Protein AF-A0A6M8VQR9-F1 (afdb_monomer_lite)

Structure (mmCIF, N/CA/C/O backbone):
data_AF-A0A6M8VQR9-F1
#
_entry.id   AF-A0A6M8VQR9-F1
#
loop_
_atom_site.group_PDB
_atom_site.id
_atom_site.type_symbol
_atom_site.label_atom_id
_atom_site.label_alt_id
_atom_site.label_comp_id
_atom_site.label_asym_id
_atom_site.label_entity_id
_atom_site.label_seq_id
_atom_site.pdbx_PDB_ins_code
_atom_site.Cartn_x
_atom_site.Cartn_y
_atom_site.Cartn_z
_atom_site.occupancy
_atom_site.B_iso_or_equiv
_atom_site.auth_seq_id
_atom_site.auth_comp_id
_atom_site.auth_asym_id
_atom_site.auth_atom_id
_atom_site.pdbx_PDB_model_num
ATOM 1 N N . MET A 1 1 ? 24.485 21.898 -46.942 1.00 44.72 1 MET A N 1
ATOM 2 C CA . MET A 1 1 ? 25.054 20.692 -46.313 1.00 44.72 1 MET A CA 1
ATOM 3 C C . MET A 1 1 ? 24.140 20.315 -45.161 1.00 44.72 1 MET A C 1
ATOM 5 O O . MET A 1 1 ? 24.288 20.841 -44.070 1.00 44.72 1 MET A O 1
ATOM 9 N N . THR A 1 2 ? 23.108 19.524 -45.439 1.00 51.16 2 THR A N 1
ATOM 10 C CA . THR A 1 2 ? 22.279 18.871 -44.418 1.00 51.16 2 THR A CA 1
ATOM 11 C C . THR A 1 2 ? 22.796 17.446 -44.329 1.00 51.16 2 THR A C 1
ATOM 13 O O . THR A 1 2 ? 22.442 16.606 -45.154 1.00 51.16 2 THR A O 1
ATOM 16 N N . GLU A 1 3 ? 23.751 17.238 -43.426 1.00 50.66 3 GLU A N 1
ATOM 17 C CA . GLU A 1 3 ? 24.289 15.914 -43.127 1.00 50.66 3 GLU A CA 1
ATOM 18 C C . GLU A 1 3 ? 23.189 15.004 -42.575 1.00 50.66 3 GLU A C 1
ATOM 20 O O . GLU A 1 3 ? 22.221 15.461 -41.960 1.00 50.66 3 GLU A O 1
ATOM 25 N N . GLY A 1 4 ? 23.328 13.720 -42.904 1.00 55.81 4 GLY A N 1
ATOM 26 C CA . GLY A 1 4 ? 22.289 12.707 -42.848 1.00 55.81 4 GLY A CA 1
ATOM 27 C C . GLY A 1 4 ? 21.739 12.492 -41.447 1.00 55.81 4 GLY A C 1
ATOM 28 O O . GLY A 1 4 ? 22.458 12.142 -40.517 1.00 55.81 4 GLY A O 1
ATOM 29 N N . PHE A 1 5 ? 20.427 12.657 -41.325 1.00 59.06 5 PHE A N 1
ATOM 30 C CA . PHE A 1 5 ? 19.680 12.138 -40.196 1.00 59.06 5 PHE A CA 1
ATOM 31 C C . PHE A 1 5 ? 19.607 10.617 -40.389 1.00 59.06 5 PHE A C 1
ATOM 33 O O . PHE A 1 5 ? 18.833 10.143 -41.219 1.00 59.06 5 PHE A O 1
ATOM 40 N N . GLU A 1 6 ? 20.487 9.867 -39.720 1.00 65.81 6 GLU A N 1
ATOM 41 C CA . GLU A 1 6 ? 20.452 8.401 -39.727 1.00 65.81 6 GLU A CA 1
ATOM 42 C C . GLU A 1 6 ? 19.054 7.930 -39.315 1.00 65.81 6 GLU A C 1
ATOM 44 O O . GLU A 1 6 ? 18.498 8.372 -38.307 1.00 65.81 6 GLU A O 1
ATOM 49 N N . ASP A 1 7 ? 18.456 7.075 -40.139 1.00 65.25 7 ASP A N 1
ATOM 50 C CA . ASP A 1 7 ? 17.090 6.607 -39.968 1.00 65.25 7 ASP A CA 1
ATOM 51 C C . ASP A 1 7 ? 17.035 5.591 -38.815 1.00 65.25 7 ASP A C 1
ATOM 53 O O . ASP A 1 7 ? 17.267 4.393 -38.972 1.00 65.25 7 ASP A O 1
ATOM 57 N N . TRP A 1 8 ? 16.752 6.080 -37.606 1.00 68.19 8 TRP A N 1
ATOM 58 C CA . TRP A 1 8 ? 16.615 5.260 -36.394 1.00 68.19 8 TRP A CA 1
ATOM 59 C C . TRP A 1 8 ? 15.440 4.266 -36.454 1.00 68.19 8 TRP A C 1
ATOM 61 O O . TRP A 1 8 ? 15.250 3.492 -35.514 1.00 68.19 8 TRP A O 1
ATOM 71 N N . THR A 1 9 ? 14.642 4.260 -37.528 1.00 73.12 9 THR A N 1
ATOM 72 C CA . THR A 1 9 ? 13.522 3.323 -37.697 1.00 73.12 9 THR A CA 1
ATOM 73 C C . THR A 1 9 ? 13.969 1.870 -37.877 1.00 73.12 9 THR A C 1
ATOM 75 O O . THR A 1 9 ? 13.206 0.957 -37.551 1.00 73.12 9 THR A O 1
ATOM 78 N N . GLU A 1 10 ? 15.210 1.627 -38.311 1.00 72.62 10 GLU A N 1
ATOM 79 C CA . GLU A 1 10 ? 15.740 0.271 -38.500 1.00 72.62 10 GLU A CA 1
ATOM 80 C C . GLU A 1 10 ? 16.403 -0.321 -37.246 1.00 72.62 10 GLU A C 1
ATOM 82 O O . GLU A 1 10 ? 16.647 -1.531 -37.180 1.00 72.62 10 GLU A O 1
ATOM 87 N N . TRP A 1 11 ? 16.663 0.489 -36.213 1.00 77.31 11 TRP A N 1
ATOM 88 C CA . TRP A 1 11 ? 17.309 0.007 -34.995 1.00 77.31 11 TRP A CA 1
ATOM 89 C C . TRP A 1 11 ? 16.372 -0.905 -34.188 1.00 77.31 11 TRP A C 1
ATOM 91 O O . TRP A 1 11 ? 15.451 -0.459 -33.502 1.00 77.31 11 TRP A O 1
ATOM 101 N N . LYS A 1 12 ? 16.631 -2.216 -34.247 1.00 73.81 12 LYS A N 1
ATOM 102 C CA . LYS A 1 12 ? 15.961 -3.244 -33.439 1.00 73.81 12 LYS A CA 1
ATOM 103 C C . LYS A 1 12 ? 16.931 -3.756 -32.373 1.00 73.81 12 LYS A C 1
ATOM 105 O O . LYS A 1 12 ? 17.729 -4.642 -32.678 1.00 73.81 12 LYS A O 1
ATOM 110 N N . PRO A 1 13 ? 16.906 -3.217 -31.141 1.00 72.19 13 PRO A N 1
ATOM 111 C CA . PRO A 1 13 ? 17.755 -3.723 -30.072 1.00 72.19 13 PRO A CA 1
ATOM 112 C C . PRO A 1 13 ? 17.502 -5.217 -29.851 1.00 72.19 13 PRO A C 1
ATOM 114 O O . PRO A 1 13 ? 16.362 -5.652 -29.672 1.00 72.19 13 PRO A O 1
ATOM 117 N N . ASP A 1 14 ? 18.578 -5.999 -29.862 1.00 73.38 14 ASP A N 1
ATOM 118 C CA . ASP A 1 14 ? 18.529 -7.411 -29.510 1.00 73.38 14 ASP A CA 1
ATOM 119 C C . ASP A 1 14 ? 18.406 -7.529 -27.984 1.00 73.38 14 ASP A C 1
ATOM 121 O O . ASP A 1 14 ? 19.377 -7.419 -27.234 1.00 73.38 14 ASP A O 1
ATOM 125 N N . TRP A 1 15 ? 17.175 -7.695 -27.502 1.00 66.31 15 TRP A N 1
ATOM 126 C CA . TRP A 1 15 ? 16.862 -7.849 -26.081 1.00 66.31 15 TRP A CA 1
ATOM 127 C C . TRP A 1 15 ? 17.112 -9.278 -25.596 1.00 66.31 15 TRP A C 1
ATOM 129 O O . TRP A 1 15 ? 16.288 -9.837 -24.874 1.00 66.31 15 TRP A O 1
ATOM 139 N N . THR A 1 16 ? 18.200 -9.921 -26.001 1.00 73.19 16 THR A N 1
ATOM 140 C CA . THR A 1 16 ? 18.502 -11.283 -25.560 1.00 73.19 16 THR A CA 1
ATOM 141 C C . THR A 1 16 ? 19.662 -11.275 -24.574 1.00 73.19 16 THR A C 1
ATOM 143 O O . THR A 1 16 ? 20.739 -10.744 -24.830 1.00 73.19 16 THR A O 1
ATOM 146 N N . ILE A 1 17 ? 19.439 -11.836 -23.381 1.00 69.25 17 ILE A N 1
ATOM 147 C CA . ILE A 1 17 ? 20.496 -11.948 -22.372 1.00 69.25 17 ILE A CA 1
ATOM 148 C C . ILE A 1 17 ? 21.295 -13.219 -22.687 1.00 69.25 17 ILE A C 1
ATOM 150 O O . ILE A 1 17 ? 20.720 -14.316 -22.652 1.00 69.25 17 ILE A O 1
ATOM 154 N N . PRO A 1 18 ? 22.609 -13.126 -22.965 1.00 65.19 18 PRO A N 1
ATOM 155 C CA . PRO A 1 18 ? 23.421 -14.304 -23.220 1.00 65.19 18 PRO A CA 1
ATOM 156 C C . PRO A 1 18 ? 23.480 -15.165 -21.953 1.00 65.19 18 PRO A C 1
ATOM 158 O O . PRO A 1 18 ? 24.012 -14.773 -20.912 1.00 65.19 18 PRO A O 1
ATOM 161 N N . VAL A 1 19 ? 22.909 -16.367 -22.023 1.00 65.19 19 VAL A N 1
ATOM 162 C CA . VAL A 1 19 ? 22.925 -17.320 -20.910 1.00 65.19 19 VAL A CA 1
ATOM 163 C C . VAL A 1 19 ? 24.342 -17.882 -20.781 1.00 65.19 19 VAL A C 1
ATOM 165 O O . VAL A 1 19 ? 24.817 -18.559 -21.692 1.00 65.19 19 VAL A O 1
ATOM 168 N N . LYS A 1 20 ? 25.021 -17.630 -19.650 1.00 64.25 20 LYS A N 1
ATOM 169 C CA . LYS A 1 20 ? 26.334 -18.237 -19.359 1.00 64.25 20 LYS A CA 1
ATOM 170 C C . LYS A 1 20 ? 26.231 -19.760 -19.502 1.00 64.25 20 LYS A C 1
ATOM 172 O O . LYS A 1 20 ? 25.423 -20.392 -18.819 1.00 64.25 20 LYS A O 1
ATOM 177 N N . GLU A 1 21 ? 27.043 -20.337 -20.387 1.00 55.72 21 GLU A N 1
ATOM 178 C CA . GLU A 1 21 ? 27.056 -21.766 -20.708 1.00 55.72 21 GLU A CA 1
ATOM 179 C C . GLU A 1 21 ? 27.498 -22.602 -19.495 1.00 55.72 21 GLU A C 1
ATOM 181 O O . GLU A 1 21 ? 28.657 -22.970 -19.339 1.00 55.72 21 GLU A O 1
ATOM 186 N N . LYS A 1 22 ? 26.565 -22.946 -18.602 1.00 60.91 22 LYS A N 1
ATOM 187 C CA . LYS A 1 22 ? 26.761 -24.099 -17.715 1.00 60.91 22 LYS A CA 1
ATOM 188 C C . LYS A 1 22 ? 26.565 -25.366 -18.544 1.00 60.91 22 LYS A C 1
ATOM 190 O O . LYS A 1 22 ? 25.542 -25.479 -19.213 1.00 60.91 22 LYS A O 1
ATOM 195 N N . LYS A 1 23 ? 27.551 -26.279 -18.486 1.00 55.25 23 LYS A N 1
ATOM 196 C CA . LYS A 1 23 ? 27.619 -27.636 -19.080 1.00 55.25 23 LYS A CA 1
ATOM 197 C C . LYS A 1 23 ? 26.263 -28.111 -19.637 1.00 55.25 23 LYS A C 1
ATOM 199 O O . LYS A 1 23 ? 25.458 -28.714 -18.929 1.00 55.25 23 LYS A O 1
ATOM 204 N N . ARG A 1 24 ? 25.975 -27.764 -20.896 1.00 57.00 24 ARG A N 1
ATOM 205 C CA . ARG A 1 24 ? 24.687 -28.068 -21.535 1.00 57.00 24 ARG A CA 1
ATOM 206 C C . ARG A 1 24 ? 24.647 -29.549 -21.894 1.00 57.00 24 ARG A C 1
ATOM 208 O O . ARG A 1 24 ? 25.640 -30.100 -22.367 1.00 57.00 24 ARG A O 1
ATOM 215 N N . ARG A 1 25 ? 23.500 -30.199 -21.686 1.00 62.94 25 ARG A N 1
ATOM 216 C CA . ARG A 1 25 ? 23.259 -31.538 -22.237 1.00 62.94 25 ARG A CA 1
ATOM 217 C C . ARG A 1 25 ? 23.195 -31.427 -23.765 1.00 62.94 25 ARG A C 1
ATOM 219 O O . ARG A 1 25 ? 22.551 -30.519 -24.293 1.00 62.94 25 ARG A O 1
ATOM 226 N N . LYS A 1 26 ? 23.898 -32.326 -24.460 1.00 60.28 26 LYS A N 1
ATOM 227 C CA . LYS A 1 26 ? 23.941 -32.424 -25.929 1.00 60.28 26 LYS A CA 1
ATOM 228 C C . LYS A 1 26 ? 22.491 -32.502 -26.449 1.00 60.28 26 LYS A C 1
ATOM 230 O O . LYS A 1 26 ? 21.772 -33.410 -26.051 1.00 60.28 26 LYS A O 1
ATOM 235 N N . GLY A 1 27 ? 22.054 -31.525 -27.251 1.00 70.50 27 GLY A N 1
ATOM 236 C CA . GLY A 1 27 ? 20.706 -31.483 -27.848 1.00 70.50 27 GLY A CA 1
ATOM 237 C C . GLY A 1 27 ? 19.744 -30.402 -27.331 1.00 70.50 27 GLY A C 1
ATOM 238 O O . GLY A 1 27 ? 18.644 -30.288 -27.856 1.00 70.50 27 GLY A O 1
ATOM 239 N N . GLN A 1 28 ? 20.115 -29.578 -26.342 1.00 66.38 28 GLN A N 1
ATOM 240 C CA . GLN A 1 28 ? 19.285 -28.421 -25.969 1.00 66.38 28 GLN A CA 1
ATOM 241 C C . GLN A 1 28 ? 19.550 -27.226 -26.904 1.00 66.38 28 GLN A C 1
ATOM 243 O O . GLN A 1 28 ? 20.699 -26.819 -27.083 1.00 66.38 28 GLN A O 1
ATOM 248 N N . GLU A 1 29 ? 18.505 -26.606 -27.453 1.00 62.16 29 GLU A N 1
ATOM 249 C CA . GLU A 1 29 ? 18.589 -25.354 -28.229 1.00 62.16 29 GLU A CA 1
ATOM 250 C C . GLU A 1 29 ? 18.886 -24.145 -27.331 1.00 62.16 29 GLU A C 1
ATOM 252 O O . GLU A 1 29 ? 18.465 -24.104 -26.167 1.00 62.16 29 GLU A O 1
ATOM 257 N N . LYS A 1 30 ? 19.696 -23.191 -27.826 1.00 60.06 30 LYS A N 1
ATOM 258 C CA . LYS A 1 30 ? 20.024 -21.950 -27.099 1.00 60.06 30 LYS A CA 1
ATOM 259 C C . LYS A 1 30 ? 18.747 -21.117 -27.008 1.00 60.06 30 LYS A C 1
ATOM 261 O O . LYS A 1 30 ? 18.437 -20.362 -27.916 1.00 60.06 30 LYS A O 1
ATOM 266 N N . ARG A 1 31 ? 17.993 -21.264 -25.917 1.00 64.62 31 ARG A N 1
ATOM 267 C CA . ARG A 1 31 ? 16.887 -20.350 -25.623 1.00 64.62 31 ARG A CA 1
ATOM 268 C C . ARG A 1 31 ? 17.484 -19.012 -25.209 1.00 64.62 31 ARG A C 1
ATOM 270 O O . ARG A 1 31 ? 18.030 -18.899 -24.111 1.00 64.62 31 ARG A O 1
ATOM 277 N N . CYS A 1 32 ? 17.412 -18.032 -26.100 1.00 59.00 32 CYS A N 1
ATOM 278 C CA . CYS A 1 32 ? 17.629 -16.640 -25.747 1.00 59.00 32 CYS A CA 1
ATOM 279 C C . CYS A 1 32 ? 16.604 -16.260 -24.673 1.00 59.00 32 CYS A C 1
ATOM 281 O O . CYS A 1 32 ? 15.401 -16.377 -24.896 1.00 59.00 32 CYS A O 1
ATOM 283 N N . GLN A 1 33 ? 17.077 -15.888 -23.484 1.00 72.50 33 GLN A N 1
ATOM 284 C CA . GLN A 1 33 ? 16.198 -15.473 -22.398 1.00 72.50 33 GLN A CA 1
ATOM 285 C C . GLN A 1 33 ? 15.896 -13.988 -22.595 1.00 72.50 33 GLN A C 1
ATOM 287 O O . GLN A 1 33 ? 16.819 -13.168 -22.600 1.00 72.50 33 GLN A O 1
ATOM 292 N N . THR A 1 34 ? 14.624 -13.639 -22.779 1.00 79.06 34 THR A N 1
ATOM 293 C CA . THR A 1 34 ? 14.233 -12.226 -22.792 1.00 79.06 34 THR A CA 1
ATOM 294 C C . THR A 1 34 ? 14.441 -11.628 -21.388 1.00 79.06 34 THR A C 1
ATOM 296 O O . THR A 1 34 ? 14.386 -12.362 -20.392 1.00 79.06 34 THR A O 1
ATOM 299 N N . PRO A 1 35 ? 14.652 -10.306 -21.243 1.00 76.44 35 PRO A N 1
ATOM 300 C CA . PRO A 1 35 ? 14.653 -9.629 -19.950 1.00 76.44 35 PRO A CA 1
ATOM 301 C C . PRO A 1 35 ? 13.424 -9.974 -19.108 1.00 76.44 35 PRO A C 1
ATOM 303 O O . PRO A 1 35 ? 13.546 -10.181 -17.901 1.00 76.44 35 PRO A O 1
ATOM 306 N N . HIS A 1 36 ? 12.265 -10.119 -19.755 1.00 76.44 36 HIS A N 1
ATOM 307 C CA . HIS A 1 36 ? 11.031 -10.561 -19.115 1.00 76.44 36 HIS A CA 1
ATOM 308 C C . HIS A 1 36 ? 11.165 -11.974 -18.524 1.00 76.44 36 HIS A C 1
ATOM 310 O O . HIS A 1 36 ? 10.883 -12.175 -17.346 1.00 76.44 36 HIS A O 1
ATOM 316 N N . ASP A 1 37 ? 11.666 -12.949 -19.286 1.00 77.50 37 ASP A N 1
ATOM 317 C CA . ASP A 1 37 ? 11.868 -14.321 -18.793 1.00 77.50 37 ASP A CA 1
ATOM 318 C C . ASP A 1 37 ? 12.901 -14.394 -17.663 1.00 77.50 37 ASP A C 1
ATOM 320 O O . ASP A 1 37 ? 12.826 -15.250 -16.777 1.00 77.50 37 ASP A O 1
ATOM 324 N N . PHE A 1 38 ? 13.911 -13.524 -17.698 1.00 76.38 38 PHE A N 1
ATOM 325 C CA . PHE A 1 38 ? 14.895 -13.408 -16.626 1.00 76.38 38 PHE A CA 1
ATOM 326 C C . PHE A 1 38 ? 14.265 -12.842 -15.351 1.00 76.38 38 PHE A C 1
ATOM 328 O O . PHE A 1 38 ? 14.467 -13.396 -14.266 1.00 76.38 38 PHE A O 1
ATOM 335 N N . GLN A 1 39 ? 13.449 -11.795 -15.487 1.00 80.38 39 GLN A N 1
ATOM 336 C CA . GLN A 1 39 ? 12.702 -11.205 -14.384 1.00 80.38 39 GLN A CA 1
ATOM 337 C C . GLN A 1 39 ? 11.714 -12.202 -13.769 1.00 80.38 39 GLN A C 1
ATOM 339 O O . GLN A 1 39 ? 11.729 -12.376 -12.554 1.00 80.38 39 GLN A O 1
ATOM 344 N N . GLU A 1 40 ? 10.912 -12.901 -14.573 1.00 81.69 40 GLU A N 1
ATOM 345 C CA . GLU A 1 40 ? 9.940 -13.891 -14.085 1.00 81.69 40 GLU A CA 1
ATOM 346 C C . GLU A 1 40 ? 10.608 -15.051 -13.338 1.00 81.69 40 GLU A C 1
ATOM 348 O O . GLU A 1 40 ? 10.072 -15.563 -12.359 1.00 81.69 40 GLU A O 1
ATOM 353 N N . LYS A 1 41 ? 11.825 -15.437 -13.733 1.00 79.81 41 LYS A N 1
ATOM 354 C CA . LYS A 1 41 ? 12.589 -16.463 -13.016 1.00 79.81 41 LYS A CA 1
ATOM 355 C C . LYS A 1 41 ? 13.039 -16.007 -11.623 1.00 79.81 41 LYS A C 1
ATOM 357 O O . LYS A 1 41 ? 13.086 -16.822 -10.704 1.00 79.81 41 LYS A O 1
ATOM 362 N N . LEU A 1 42 ? 13.414 -14.735 -11.470 1.00 78.81 42 LEU A N 1
ATOM 363 C CA . LEU A 1 42 ? 13.919 -14.171 -10.209 1.00 78.81 42 LEU A CA 1
ATOM 364 C C . LEU A 1 42 ? 12.814 -13.604 -9.311 1.00 78.81 42 LEU A C 1
ATOM 366 O O . LEU A 1 42 ? 12.974 -13.507 -8.097 1.00 78.81 42 LEU A O 1
ATOM 370 N N . SER A 1 43 ? 11.715 -13.161 -9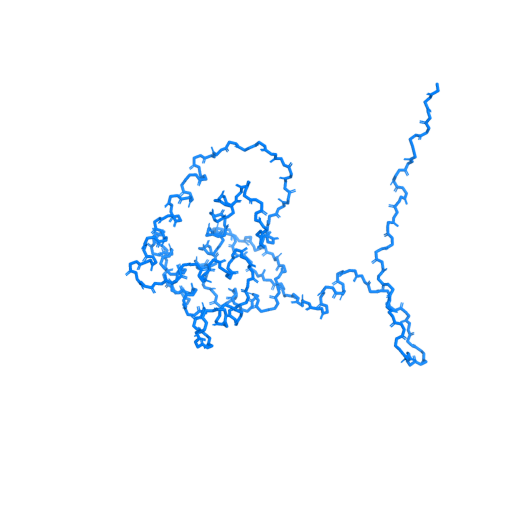.904 1.00 78.38 43 SER A N 1
ATOM 371 C CA . SER A 1 43 ? 10.607 -12.473 -9.248 1.00 78.38 43 SER A CA 1
ATOM 372 C C . SER A 1 43 ? 9.313 -12.818 -9.981 1.00 78.38 43 SER A C 1
ATOM 374 O O . SER A 1 43 ? 8.763 -11.965 -10.679 1.00 78.38 43 SER A O 1
ATOM 376 N N . PRO A 1 44 ? 8.839 -14.068 -9.845 1.00 83.50 44 PRO A N 1
ATOM 377 C CA . PRO A 1 44 ? 7.680 -14.548 -10.579 1.00 83.50 44 PRO A CA 1
ATOM 378 C C . PRO A 1 44 ? 6.451 -13.706 -10.259 1.00 83.50 44 PRO A C 1
ATOM 380 O O . PRO A 1 44 ? 6.223 -13.326 -9.100 1.00 83.50 44 PRO A O 1
ATOM 383 N N . THR A 1 45 ? 5.658 -13.424 -11.288 1.00 84.12 45 THR A N 1
ATOM 384 C CA . THR A 1 45 ? 4.448 -12.616 -11.171 1.00 84.12 45 THR A CA 1
ATOM 385 C C . THR A 1 45 ? 3.183 -13.421 -11.455 1.00 84.12 45 THR A C 1
ATOM 387 O O . THR A 1 45 ? 3.183 -14.374 -12.231 1.00 84.12 45 THR A O 1
ATOM 390 N N . LEU A 1 46 ? 2.084 -13.031 -10.812 1.00 82.38 46 LEU A N 1
ATOM 391 C CA . LEU A 1 46 ? 0.742 -13.543 -11.068 1.00 82.38 46 LEU A CA 1
ATOM 392 C C . LEU A 1 46 ? -0.163 -12.418 -11.572 1.00 82.38 46 LEU A C 1
ATOM 394 O O . LEU A 1 46 ? -0.014 -11.272 -11.130 1.00 82.38 46 LEU A O 1
ATOM 398 N N . PRO A 1 47 ? -1.102 -12.729 -12.481 1.00 81.19 47 PRO A N 1
ATOM 399 C CA . PRO A 1 47 ? -2.163 -11.804 -12.829 1.00 81.19 47 PRO A CA 1
ATOM 400 C C . PRO A 1 47 ? -3.082 -11.624 -11.618 1.00 81.19 47 PRO A C 1
ATOM 402 O O . PRO A 1 47 ? -3.592 -12.590 -11.058 1.00 81.19 47 PRO A O 1
ATOM 405 N N . VAL A 1 48 ? -3.298 -10.375 -11.235 1.00 80.19 48 VAL A N 1
ATOM 406 C CA . VAL A 1 48 ? -4.185 -9.967 -10.151 1.00 80.19 48 VAL A CA 1
ATOM 407 C C . VAL A 1 48 ? -5.326 -9.167 -10.755 1.00 80.19 48 VAL A C 1
ATOM 409 O O . VAL A 1 48 ? -5.117 -8.313 -11.625 1.00 80.19 48 VAL A O 1
ATOM 412 N N . ARG A 1 49 ? -6.547 -9.462 -10.305 1.00 82.56 49 ARG A N 1
ATOM 413 C CA . ARG A 1 49 ? -7.744 -8.730 -10.717 1.00 82.56 49 ARG A CA 1
ATOM 414 C C . ARG A 1 49 ? -7.867 -7.476 -9.868 1.00 82.56 49 ARG A C 1
ATOM 416 O O . ARG A 1 49 ? -7.910 -7.556 -8.645 1.00 82.56 49 ARG A O 1
ATOM 423 N N . GLN A 1 50 ? -7.940 -6.327 -10.526 1.00 78.75 50 GLN A N 1
ATOM 424 C CA . GLN A 1 50 ? -8.233 -5.064 -9.872 1.00 78.75 50 GLN A CA 1
ATOM 425 C C . GLN A 1 50 ? -9.663 -4.649 -10.203 1.00 78.75 50 GLN A C 1
ATOM 427 O O . GLN A 1 50 ? -10.018 -4.474 -11.372 1.00 78.75 50 GLN A O 1
ATOM 432 N N . ASN A 1 51 ? -10.471 -4.478 -9.158 1.00 73.50 51 ASN A N 1
ATOM 433 C CA . ASN A 1 51 ? -11.809 -3.917 -9.277 1.00 73.50 51 ASN A CA 1
ATOM 434 C C . ASN A 1 51 ? -11.679 -2.393 -9.328 1.00 73.50 51 ASN A C 1
ATOM 436 O O . ASN A 1 51 ? -11.360 -1.760 -8.322 1.00 73.50 51 ASN A O 1
ATOM 440 N N . LEU A 1 52 ? -11.893 -1.792 -10.498 1.00 69.94 52 LEU A N 1
ATOM 441 C CA . LEU A 1 52 ? -12.015 -0.340 -10.595 1.00 69.94 52 LEU A CA 1
ATOM 442 C C . LEU A 1 52 ? -13.403 0.048 -10.079 1.00 69.94 52 LEU A C 1
ATOM 444 O O . LEU A 1 52 ? -14.417 -0.372 -10.635 1.00 69.94 52 LEU A O 1
ATOM 448 N N . GLY A 1 53 ? -13.435 0.790 -8.970 1.00 52.78 53 GLY A N 1
ATOM 449 C CA . GLY A 1 53 ? -14.652 1.106 -8.222 1.00 52.78 53 GLY A CA 1
ATOM 450 C C . GLY A 1 53 ? -15.839 1.505 -9.107 1.00 52.78 53 GLY A C 1
ATOM 451 O O . GLY A 1 53 ? -15.785 2.508 -9.811 1.00 52.78 53 GLY A O 1
ATOM 452 N N . GLY A 1 54 ? -16.911 0.708 -9.039 1.00 56.62 54 GLY A N 1
ATOM 453 C CA . GLY A 1 54 ? -18.231 1.004 -9.609 1.00 56.62 54 GLY A CA 1
ATOM 454 C C . GLY A 1 54 ? -18.535 0.431 -11.001 1.00 56.62 54 GLY A C 1
ATOM 455 O O . GLY A 1 54 ? -19.698 0.438 -11.393 1.00 56.62 54 GLY A O 1
ATOM 456 N N . GLY A 1 55 ? -17.550 -0.089 -11.742 1.00 55.28 55 GLY A N 1
ATOM 457 C CA . GLY A 1 55 ? -17.751 -0.632 -13.096 1.00 55.28 55 GLY A CA 1
ATOM 458 C C . GLY A 1 55 ? -17.631 -2.159 -13.195 1.00 55.28 55 GLY A C 1
ATOM 459 O O . GLY A 1 55 ? -16.989 -2.799 -12.369 1.00 55.28 55 GLY A O 1
ATOM 460 N N . ARG A 1 56 ? -18.179 -2.755 -14.270 1.00 62.28 56 ARG A N 1
ATOM 461 C CA . ARG A 1 56 ? -17.893 -4.154 -14.681 1.00 62.28 56 ARG A CA 1
ATOM 462 C C . ARG A 1 56 ? -16.477 -4.337 -15.264 1.00 62.28 56 ARG A C 1
ATOM 464 O O . ARG A 1 56 ? -16.142 -5.428 -15.718 1.00 62.28 56 ARG A O 1
ATOM 471 N N . SER A 1 57 ? -15.653 -3.288 -15.301 1.00 62.84 57 SER A N 1
ATOM 472 C CA . SER A 1 57 ? -14.302 -3.346 -15.855 1.00 62.84 57 SER A CA 1
ATOM 473 C C . SER A 1 57 ? -13.308 -3.890 -14.828 1.00 62.84 57 SER A C 1
ATOM 475 O O . SER A 1 57 ? -12.936 -3.234 -13.857 1.00 62.84 57 SER A O 1
ATOM 477 N N . THR A 1 58 ? -12.835 -5.108 -15.074 1.00 71.62 58 THR A N 1
ATOM 478 C CA . THR A 1 58 ? -11.674 -5.669 -14.380 1.00 71.62 58 THR A CA 1
ATOM 479 C C . THR A 1 58 ? -10.420 -5.359 -15.177 1.00 71.62 58 THR A C 1
ATOM 481 O O . THR A 1 58 ? -10.303 -5.798 -16.323 1.00 71.62 58 THR A O 1
ATOM 484 N N . VAL A 1 59 ? -9.465 -4.654 -14.573 1.00 78.12 59 VAL A N 1
ATOM 485 C CA . VAL A 1 59 ? -8.124 -4.536 -15.157 1.00 78.12 59 VAL A CA 1
ATOM 486 C C . VAL A 1 59 ? -7.256 -5.646 -14.585 1.00 78.12 59 VAL A C 1
ATOM 488 O O . VAL A 1 59 ? -7.249 -5.889 -13.376 1.00 78.12 59 VAL A O 1
ATOM 491 N N . GLN A 1 60 ? -6.555 -6.356 -15.467 1.00 77.06 60 GLN A N 1
ATOM 492 C CA . GLN A 1 60 ? -5.565 -7.347 -15.070 1.00 77.06 60 GLN A CA 1
ATOM 493 C C . GLN A 1 60 ? -4.191 -6.685 -15.032 1.00 77.06 60 GLN A C 1
ATOM 495 O O . GLN A 1 60 ? -3.722 -6.145 -16.033 1.00 77.06 60 GLN A O 1
ATOM 500 N N . HIS A 1 61 ? -3.535 -6.755 -13.879 1.00 76.75 61 HIS A N 1
ATOM 501 C CA . HIS A 1 61 ? -2.146 -6.336 -13.718 1.00 76.75 61 HIS A CA 1
ATOM 502 C C . HIS A 1 61 ? -1.315 -7.499 -13.188 1.00 76.75 61 HIS A C 1
ATOM 504 O O . HIS A 1 61 ? -1.831 -8.367 -12.489 1.00 76.75 61 HIS A O 1
ATOM 510 N N . ARG A 1 62 ? -0.018 -7.528 -13.499 1.00 76.62 62 ARG A N 1
ATOM 511 C CA . ARG A 1 62 ? 0.902 -8.537 -12.960 1.00 76.62 62 ARG A CA 1
ATOM 512 C C . ARG A 1 62 ? 1.555 -8.004 -11.686 1.00 76.62 62 ARG A C 1
ATOM 514 O O . ARG A 1 62 ? 2.120 -6.913 -11.696 1.00 76.62 62 ARG A O 1
ATOM 521 N N . ARG A 1 63 ? 1.484 -8.765 -10.592 1.00 77.38 63 ARG A N 1
ATOM 522 C CA . ARG A 1 63 ? 2.173 -8.479 -9.317 1.00 77.38 63 ARG A CA 1
ATOM 523 C C . ARG A 1 63 ? 3.073 -9.648 -8.948 1.00 77.38 63 ARG A C 1
ATOM 525 O O . ARG A 1 63 ? 2.788 -10.771 -9.349 1.00 77.38 63 ARG A O 1
ATOM 532 N N . ARG A 1 64 ? 4.138 -9.427 -8.169 1.00 79.62 64 ARG A N 1
ATOM 533 C CA . ARG A 1 64 ? 4.955 -10.539 -7.640 1.00 79.62 64 ARG A CA 1
ATOM 534 C C . ARG A 1 64 ? 4.058 -11.518 -6.880 1.00 79.62 64 ARG A C 1
ATOM 536 O O . ARG A 1 64 ? 3.143 -11.074 -6.198 1.00 79.62 64 ARG A O 1
ATOM 543 N N . ILE A 1 65 ? 4.329 -12.824 -6.946 1.00 80.56 65 ILE A N 1
ATOM 544 C CA . ILE A 1 65 ? 3.485 -13.863 -6.311 1.00 80.56 65 ILE A CA 1
ATOM 545 C C . ILE A 1 65 ? 3.160 -13.545 -4.844 1.00 80.56 65 ILE A C 1
ATOM 547 O O . ILE A 1 65 ? 2.028 -13.729 -4.401 1.00 80.56 65 ILE A O 1
ATOM 551 N N . VAL A 1 66 ? 4.156 -13.092 -4.082 1.00 75.06 66 VAL A N 1
ATOM 552 C CA . VAL A 1 66 ? 3.995 -12.783 -2.653 1.00 75.06 66 VAL A CA 1
ATOM 553 C C . VAL A 1 66 ? 3.018 -11.623 -2.453 1.00 75.06 66 VAL A C 1
ATOM 555 O O . VAL A 1 66 ? 2.123 -11.717 -1.614 1.00 75.06 66 VAL A O 1
ATOM 558 N N . ASP A 1 67 ? 3.141 -10.582 -3.273 1.00 80.06 67 ASP A N 1
ATOM 559 C CA . ASP A 1 67 ? 2.274 -9.406 -3.233 1.00 80.06 67 ASP A CA 1
ATOM 560 C C . ASP A 1 67 ? 0.872 -9.737 -3.749 1.00 80.06 67 ASP A C 1
ATOM 562 O O . ASP A 1 67 ? -0.107 -9.246 -3.202 1.00 80.06 67 ASP A O 1
ATOM 566 N N . ALA A 1 68 ? 0.763 -10.605 -4.761 1.00 83.25 68 ALA A N 1
ATOM 567 C CA . ALA A 1 68 ? -0.507 -11.089 -5.294 1.00 83.25 68 ALA A CA 1
ATOM 568 C C . ALA A 1 68 ? -1.313 -11.830 -4.221 1.00 83.25 68 ALA A C 1
ATOM 570 O O . ALA A 1 68 ? -2.464 -11.494 -3.984 1.00 83.25 68 ALA A O 1
ATOM 571 N N . ARG A 1 69 ? -0.685 -12.751 -3.477 1.00 86.81 69 ARG A N 1
ATOM 572 C CA . ARG A 1 69 ? -1.348 -13.458 -2.365 1.00 86.81 69 ARG A CA 1
ATOM 573 C C . ARG A 1 69 ? -1.797 -12.520 -1.249 1.00 86.81 69 ARG A C 1
ATOM 575 O O . ARG A 1 69 ? -2.823 -12.762 -0.622 1.00 86.81 69 ARG A O 1
ATOM 582 N N . LEU A 1 70 ? -1.003 -11.488 -0.961 1.00 90.06 70 LEU A N 1
ATOM 583 C CA . LEU A 1 70 ? -1.370 -10.478 0.026 1.00 90.06 70 LEU A CA 1
ATOM 584 C C . LEU A 1 70 ? -2.549 -9.631 -0.469 1.00 90.06 70 LEU A C 1
ATOM 586 O O . LEU A 1 70 ? -3.455 -9.354 0.307 1.00 90.06 70 LEU A O 1
ATOM 590 N N . TRP A 1 71 ? -2.545 -9.267 -1.751 1.00 91.00 71 TRP A N 1
ATOM 591 C CA . TRP A 1 71 ? -3.600 -8.498 -2.405 1.00 91.00 71 TRP A CA 1
ATOM 592 C C . TRP A 1 71 ? -4.924 -9.262 -2.486 1.00 91.00 71 TRP A C 1
ATOM 594 O O . TRP A 1 71 ? -5.969 -8.714 -2.150 1.00 91.00 71 TRP A O 1
ATOM 604 N N . ASP A 1 72 ? -4.882 -10.537 -2.869 1.00 90.25 72 ASP A N 1
ATOM 605 C CA . ASP A 1 72 ? -6.061 -11.407 -2.951 1.00 90.25 72 ASP A CA 1
ATOM 606 C C . ASP A 1 72 ? -6.691 -11.657 -1.574 1.00 90.25 72 ASP A C 1
ATOM 608 O O . ASP A 1 72 ? -7.882 -11.931 -1.474 1.00 90.25 72 ASP A O 1
ATOM 612 N N . ALA A 1 73 ? -5.902 -11.543 -0.501 1.00 92.31 73 ALA A N 1
ATOM 613 C CA . ALA A 1 73 ? -6.397 -11.632 0.867 1.00 92.31 73 ALA A CA 1
ATOM 614 C C . ALA A 1 73 ? -7.032 -10.327 1.384 1.00 92.31 73 ALA A C 1
ATOM 616 O O . ALA A 1 73 ? -7.589 -10.339 2.479 1.00 92.31 73 ALA A O 1
ATOM 617 N N . MET A 1 74 ? -6.916 -9.212 0.655 1.00 94.19 74 MET A N 1
ATOM 618 C CA . MET A 1 74 ? -7.578 -7.951 0.997 1.00 94.19 74 MET A CA 1
ATOM 619 C C . MET A 1 74 ? -9.011 -7.941 0.471 1.00 94.19 74 MET A C 1
ATOM 621 O O . MET A 1 74 ? -9.266 -8.355 -0.662 1.00 94.19 74 MET A O 1
ATOM 625 N N . SER A 1 75 ? -9.932 -7.362 1.239 1.00 92.94 75 SER A N 1
ATOM 626 C CA . SER A 1 75 ? -11.268 -7.063 0.721 1.00 92.94 75 SER A CA 1
ATOM 627 C C . SER A 1 75 ? -11.211 -6.005 -0.392 1.00 92.94 75 SER A C 1
ATOM 629 O O . SER A 1 75 ? -10.260 -5.216 -0.452 1.00 92.94 75 SER A O 1
ATOM 631 N N . PRO A 1 76 ? -12.228 -5.904 -1.269 1.00 92.12 76 PRO A N 1
ATOM 632 C CA . PRO A 1 76 ? -12.256 -4.870 -2.306 1.00 92.12 76 PRO A CA 1
ATOM 633 C C . PRO A 1 76 ? -12.111 -3.443 -1.747 1.00 92.12 76 PRO A C 1
ATOM 635 O O . PRO A 1 76 ? -11.466 -2.593 -2.362 1.00 92.12 76 PRO A O 1
ATOM 638 N N . PHE A 1 77 ? -12.657 -3.176 -0.556 1.00 94.31 77 PHE A N 1
ATOM 639 C CA . PHE A 1 77 ? -12.528 -1.880 0.116 1.00 94.31 77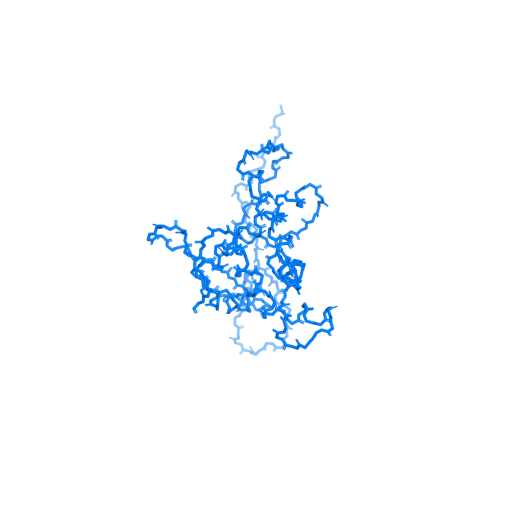 PHE A CA 1
ATOM 640 C C . PHE A 1 77 ? -11.111 -1.644 0.643 1.00 94.31 77 PHE A C 1
ATOM 642 O O . PHE A 1 77 ? -10.571 -0.552 0.471 1.00 94.31 77 PHE A O 1
ATOM 649 N N . GLN A 1 78 ? -10.469 -2.677 1.191 1.00 95.00 78 GLN A N 1
ATOM 650 C CA . GLN A 1 78 ? -9.067 -2.618 1.605 1.00 95.00 78 GLN A CA 1
ATOM 651 C C . GLN A 1 78 ? -8.120 -2.424 0.412 1.00 95.00 78 GLN A C 1
ATOM 653 O O . GLN A 1 78 ? -7.163 -1.661 0.516 1.00 95.00 78 GLN A O 1
ATOM 658 N N . GLN A 1 79 ? -8.400 -3.037 -0.743 1.00 93.88 79 GLN A N 1
ATOM 659 C CA . GLN A 1 79 ? -7.644 -2.798 -1.978 1.00 93.88 79 GLN A CA 1
ATOM 660 C C . GLN A 1 79 ? -7.778 -1.338 -2.436 1.00 93.88 79 GLN A C 1
ATOM 662 O O . GLN A 1 79 ? -6.782 -0.693 -2.768 1.00 93.88 79 GLN A O 1
ATOM 667 N N . ASN A 1 80 ? -8.994 -0.782 -2.393 1.00 92.50 80 ASN A N 1
ATOM 668 C CA . ASN A 1 80 ? -9.227 0.636 -2.678 1.00 92.50 80 ASN A CA 1
ATOM 669 C C . ASN A 1 80 ? -8.488 1.549 -1.691 1.00 92.50 80 ASN A C 1
ATOM 671 O O . ASN A 1 80 ? -7.883 2.540 -2.106 1.00 92.50 80 ASN A O 1
ATOM 675 N N . ALA A 1 81 ? -8.484 1.197 -0.404 1.00 95.31 81 ALA A N 1
ATOM 676 C CA . ALA A 1 81 ? -7.755 1.922 0.630 1.00 95.31 81 ALA A CA 1
ATOM 677 C C . ALA A 1 81 ? -6.241 1.878 0.384 1.00 95.31 81 ALA A C 1
ATOM 679 O O . ALA A 1 81 ? -5.581 2.914 0.437 1.00 95.31 81 ALA A O 1
ATOM 680 N N . ALA A 1 82 ? -5.700 0.708 0.035 1.00 95.06 82 ALA A N 1
ATOM 681 C CA . ALA A 1 82 ? -4.291 0.526 -0.287 1.00 95.06 82 ALA A CA 1
ATOM 682 C C . ALA A 1 82 ? -3.860 1.421 -1.459 1.00 95.06 82 ALA A C 1
ATOM 684 O O . ALA A 1 82 ? -2.865 2.135 -1.348 1.00 95.06 82 ALA A O 1
ATOM 685 N N . MET A 1 83 ? -4.647 1.457 -2.541 1.00 92.62 83 MET A N 1
ATOM 686 C CA . MET A 1 83 ? -4.384 2.344 -3.681 1.00 92.62 83 MET A CA 1
ATOM 687 C C . MET A 1 83 ? -4.452 3.822 -3.294 1.00 92.62 83 MET A C 1
ATOM 689 O O . MET A 1 83 ? -3.614 4.612 -3.725 1.00 92.62 83 MET A O 1
ATOM 693 N N . ALA A 1 84 ? -5.440 4.216 -2.489 1.00 93.69 84 ALA A N 1
ATOM 694 C CA . ALA A 1 84 ? -5.598 5.603 -2.065 1.00 93.69 84 ALA A CA 1
ATOM 695 C C . ALA A 1 84 ? -4.425 6.070 -1.184 1.00 93.69 84 ALA A C 1
ATOM 697 O O . ALA A 1 84 ? -3.899 7.167 -1.387 1.00 93.69 84 ALA A O 1
ATOM 698 N N . LEU A 1 85 ? -3.969 5.221 -0.259 1.00 95.50 85 LEU A N 1
ATOM 699 C CA . LEU A 1 85 ? -2.809 5.481 0.596 1.00 95.50 85 LEU A CA 1
ATOM 700 C C . LEU A 1 85 ? -1.502 5.541 -0.201 1.00 95.50 85 LEU A C 1
ATOM 702 O O . LEU A 1 85 ? -0.700 6.452 0.004 1.00 95.50 85 LEU A O 1
ATOM 706 N N . GLU A 1 86 ? -1.300 4.619 -1.144 1.00 92.94 86 GLU A N 1
ATOM 707 C CA . GLU A 1 86 ? -0.147 4.631 -2.049 1.00 92.94 86 GLU A CA 1
ATOM 708 C C . GLU A 1 86 ? -0.115 5.925 -2.880 1.00 92.94 86 GLU A C 1
ATOM 710 O O . GLU A 1 86 ? 0.923 6.578 -3.001 1.00 92.94 86 GLU A O 1
ATOM 715 N N . GLN A 1 87 ? -1.269 6.354 -3.403 1.00 90.88 87 GLN A N 1
ATOM 716 C CA . GLN A 1 87 ? -1.388 7.613 -4.135 1.00 90.88 87 GLN A CA 1
ATOM 717 C C . GLN A 1 87 ? -1.070 8.830 -3.265 1.00 90.88 87 GLN A C 1
ATOM 719 O O . GLN A 1 87 ? -0.332 9.701 -3.722 1.00 90.88 87 GLN A O 1
ATOM 724 N N . ALA A 1 88 ? -1.593 8.891 -2.039 1.00 93.62 88 ALA A N 1
ATOM 725 C CA . ALA A 1 88 ? -1.317 9.990 -1.118 1.00 93.62 88 ALA A CA 1
ATOM 726 C C . ALA A 1 88 ? 0.168 10.045 -0.726 1.00 93.62 88 ALA A C 1
ATOM 728 O O . ALA A 1 88 ? 0.778 11.110 -0.749 1.00 93.62 88 ALA A O 1
ATOM 729 N N . CYS A 1 89 ? 0.789 8.895 -0.456 1.00 91.31 89 CYS A N 1
ATOM 730 C CA . CYS A 1 89 ? 2.222 8.818 -0.177 1.00 91.31 89 CYS A CA 1
ATOM 731 C C . CYS A 1 89 ? 3.071 9.256 -1.372 1.00 91.31 89 CYS A C 1
ATOM 733 O O . CYS A 1 89 ? 4.060 9.972 -1.208 1.00 91.31 89 CYS A O 1
ATOM 735 N N . TYR A 1 90 ? 2.662 8.888 -2.586 1.00 88.88 90 TYR A N 1
ATOM 736 C CA . TYR A 1 90 ? 3.302 9.380 -3.798 1.00 88.88 90 TYR A CA 1
ATOM 737 C C . TYR A 1 90 ? 3.212 10.901 -3.927 1.00 88.88 90 TYR A C 1
ATOM 739 O O . TYR A 1 90 ? 4.206 11.530 -4.268 1.00 88.88 90 TYR A O 1
ATOM 747 N N . LEU A 1 91 ? 2.056 11.502 -3.632 1.00 89.38 91 LEU A N 1
ATOM 748 C CA . LEU A 1 91 ? 1.903 12.959 -3.651 1.00 89.38 91 LEU A CA 1
ATOM 749 C C . LEU A 1 91 ? 2.821 13.634 -2.622 1.00 89.38 91 LEU A C 1
ATOM 751 O O . LEU A 1 91 ? 3.516 14.580 -2.970 1.00 89.38 91 LEU A O 1
ATOM 755 N N . LEU A 1 92 ? 2.896 13.091 -1.403 1.00 88.81 92 LEU A N 1
ATOM 756 C CA . LEU A 1 92 ? 3.735 13.621 -0.319 1.00 88.81 92 LEU A CA 1
ATOM 757 C C . LEU A 1 92 ? 5.241 13.501 -0.570 1.00 88.81 92 LEU A C 1
ATOM 759 O O . LEU A 1 92 ? 6.022 14.317 -0.095 1.00 88.81 92 LEU A O 1
ATOM 763 N N . SER A 1 93 ? 5.663 12.454 -1.271 1.00 85.94 93 SER A N 1
ATOM 764 C CA . SER A 1 93 ? 7.081 12.177 -1.538 1.00 85.94 93 SER A CA 1
ATOM 765 C C . SER A 1 93 ? 7.568 12.728 -2.877 1.00 85.94 93 SER A C 1
ATOM 767 O O . SER A 1 93 ? 8.766 12.679 -3.179 1.00 85.94 93 SER A O 1
ATOM 769 N N . ARG A 1 94 ? 6.655 13.252 -3.698 1.00 78.50 94 ARG A N 1
ATOM 770 C CA . ARG A 1 94 ? 6.987 13.825 -4.997 1.00 78.50 94 ARG A CA 1
ATOM 771 C C . ARG A 1 94 ? 7.943 15.004 -4.814 1.00 78.50 94 ARG A C 1
ATOM 773 O O . ARG A 1 94 ? 7.716 15.881 -3.994 1.00 78.50 94 ARG A O 1
ATOM 780 N N . GLY A 1 95 ? 9.021 15.022 -5.597 1.00 74.06 95 GLY A N 1
ATOM 781 C CA . GLY A 1 95 ? 10.059 16.059 -5.514 1.00 74.06 95 GLY A CA 1
ATOM 782 C C . GLY A 1 95 ? 11.149 15.794 -4.469 1.00 74.06 95 GLY A C 1
ATOM 783 O O . GLY A 1 95 ? 12.196 16.425 -4.539 1.00 74.06 95 GLY A O 1
ATOM 784 N N . LEU A 1 96 ? 10.975 14.812 -3.576 1.00 76.38 96 LEU A N 1
ATOM 785 C CA . LEU A 1 96 ? 11.991 14.431 -2.581 1.00 76.38 96 LEU A CA 1
ATOM 786 C C . LEU A 1 96 ? 12.998 13.385 -3.097 1.00 76.38 96 LEU A C 1
ATOM 788 O O . LEU A 1 96 ? 13.903 12.980 -2.375 1.00 76.38 96 LEU A O 1
ATOM 792 N N . GLY A 1 97 ? 12.833 12.905 -4.334 1.00 71.19 97 GLY A N 1
ATOM 793 C CA . GLY A 1 97 ? 13.729 11.917 -4.949 1.00 71.19 97 GLY A CA 1
ATOM 794 C C . GLY A 1 97 ? 13.524 10.467 -4.485 1.00 71.19 97 GLY A C 1
ATOM 795 O O . GLY A 1 97 ? 14.279 9.585 -4.898 1.00 71.19 97 GLY A O 1
ATOM 796 N N . TYR A 1 98 ? 12.505 10.179 -3.668 1.00 70.69 98 TYR A N 1
ATOM 797 C CA . TYR A 1 98 ? 12.195 8.806 -3.263 1.00 70.69 98 TYR A CA 1
ATOM 798 C C . TYR A 1 98 ? 11.672 7.970 -4.438 1.00 70.69 98 TYR A C 1
ATOM 800 O O . TYR A 1 98 ? 10.774 8.380 -5.175 1.00 70.69 98 TYR A O 1
ATOM 808 N N . ARG A 1 99 ? 12.204 6.750 -4.585 1.00 67.81 99 ARG A N 1
ATOM 809 C CA . ARG A 1 99 ? 11.653 5.741 -5.498 1.00 67.81 99 ARG A CA 1
ATOM 810 C C . ARG A 1 99 ? 10.516 5.001 -4.798 1.00 67.81 99 ARG A C 1
ATOM 812 O O . ARG A 1 99 ? 10.760 4.255 -3.854 1.00 67.81 99 ARG A O 1
ATOM 819 N N . ILE A 1 100 ? 9.294 5.201 -5.280 1.00 72.25 100 ILE A N 1
ATOM 820 C CA . ILE A 1 100 ? 8.106 4.449 -4.859 1.00 72.25 100 ILE A CA 1
ATOM 821 C C . ILE A 1 100 ? 7.857 3.327 -5.857 1.00 72.25 100 ILE A C 1
ATOM 823 O O . ILE A 1 100 ? 7.942 3.533 -7.071 1.00 72.25 100 ILE A O 1
ATOM 827 N N . SER A 1 101 ? 7.530 2.140 -5.354 1.00 68.44 101 SER A N 1
ATOM 828 C CA . SER A 1 101 ? 7.110 1.015 -6.182 1.00 68.44 101 SER A CA 1
ATOM 829 C C . SER A 1 101 ? 5.654 1.215 -6.603 1.00 68.44 101 SER A C 1
ATOM 831 O O . SER A 1 101 ? 4.763 0.630 -6.002 1.00 68.44 101 SER A O 1
ATOM 833 N N . ALA A 1 102 ? 5.408 2.060 -7.607 1.00 65.81 102 ALA A N 1
ATOM 834 C CA . ALA A 1 102 ? 4.066 2.318 -8.133 1.00 65.81 102 ALA A CA 1
ATOM 835 C C . ALA A 1 102 ? 3.844 1.581 -9.467 1.00 65.81 102 ALA A C 1
ATOM 837 O O . ALA A 1 102 ? 3.982 2.192 -10.529 1.00 65.81 102 ALA A O 1
ATOM 838 N N . PRO A 1 103 ? 3.501 0.274 -9.461 1.00 58.62 103 PRO A N 1
ATOM 839 C CA . PRO A 1 103 ? 3.418 -0.536 -10.682 1.00 58.62 103 PRO A CA 1
ATOM 840 C C . PRO A 1 103 ? 2.314 -0.083 -11.646 1.00 58.62 103 PRO A C 1
ATOM 842 O O . PRO A 1 103 ? 2.328 -0.448 -12.816 1.00 58.62 103 PRO A O 1
ATOM 845 N N . HIS A 1 104 ? 1.351 0.702 -11.160 1.00 61.22 104 HIS A N 1
ATOM 846 C CA . HIS A 1 104 ? 0.194 1.159 -11.922 1.00 61.22 104 HIS A CA 1
ATOM 847 C C . HIS A 1 104 ? 0.357 2.576 -12.504 1.00 61.22 104 HIS A C 1
ATOM 849 O O . HIS A 1 104 ? -0.559 3.064 -13.164 1.00 61.22 104 HIS A O 1
ATOM 855 N N . LYS A 1 105 ? 1.484 3.267 -12.260 1.00 63.09 105 LYS A N 1
ATOM 856 C CA . LYS A 1 105 ? 1.705 4.639 -12.744 1.00 63.09 105 LYS A CA 1
ATOM 857 C C . LYS A 1 105 ? 2.732 4.685 -13.870 1.00 63.09 105 LYS A C 1
ATOM 859 O O . LYS A 1 105 ? 3.821 4.131 -13.762 1.00 63.09 105 LYS A O 1
ATOM 864 N N . LEU A 1 106 ? 2.396 5.416 -14.931 1.00 54.94 106 LEU A N 1
ATOM 865 C CA . LEU A 1 106 ? 3.337 5.775 -15.988 1.00 54.94 106 LEU A CA 1
ATOM 866 C C . LEU A 1 106 ? 4.274 6.879 -15.476 1.00 54.94 106 LEU A C 1
ATOM 868 O O . LEU A 1 106 ? 3.819 7.863 -14.892 1.00 54.94 106 LEU A O 1
ATOM 872 N N . ASN A 1 107 ? 5.581 6.735 -15.711 1.00 52.69 107 ASN A N 1
ATOM 873 C CA . ASN A 1 107 ? 6.563 7.784 -15.433 1.00 52.69 107 ASN A CA 1
ATOM 874 C C . ASN A 1 107 ? 6.362 8.953 -16.409 1.00 52.69 107 ASN A C 1
ATOM 876 O O . ASN A 1 107 ? 6.968 9.004 -17.475 1.00 52.69 107 ASN A O 1
ATOM 880 N N . THR A 1 108 ? 5.514 9.916 -16.062 1.00 53.91 108 THR A N 1
ATOM 881 C CA . THR A 1 108 ? 5.432 11.182 -16.798 1.00 53.91 108 THR A CA 1
ATOM 882 C C . THR A 1 108 ? 6.485 12.143 -16.262 1.00 53.91 108 THR A C 1
ATOM 884 O O . THR A 1 108 ? 6.292 12.753 -15.213 1.00 53.91 108 THR A O 1
ATOM 887 N N . GLY A 1 109 ? 7.598 12.293 -16.983 1.00 49.91 109 GLY A N 1
ATOM 888 C CA . GLY A 1 109 ? 8.727 13.172 -16.644 1.00 49.91 109 GLY A CA 1
ATOM 889 C C . GLY A 1 109 ? 8.449 14.681 -16.718 1.00 49.91 109 GLY A C 1
ATOM 890 O O . GLY A 1 109 ? 9.356 15.442 -17.028 1.00 49.91 109 GLY A O 1
ATOM 891 N N . LYS A 1 110 ? 7.213 15.140 -16.478 1.00 55.50 110 LYS A N 1
ATOM 892 C CA . LYS A 1 110 ? 6.874 16.571 -16.486 1.00 55.50 110 LYS A CA 1
ATOM 893 C C . LYS A 1 110 ? 6.959 17.156 -15.073 1.00 55.50 110 LYS A C 1
ATOM 895 O O . LYS A 1 110 ? 6.264 16.721 -14.153 1.00 55.50 110 LYS A O 1
ATOM 900 N N . THR A 1 111 ? 7.827 18.155 -14.935 1.00 53.41 111 THR A N 1
ATOM 901 C CA . THR A 1 111 ? 8.310 18.743 -13.674 1.00 53.41 111 THR A CA 1
ATOM 902 C C . THR A 1 111 ? 7.443 19.876 -13.119 1.00 53.41 111 THR A C 1
ATOM 904 O O . THR A 1 111 ? 7.652 20.283 -11.984 1.00 53.41 111 THR A O 1
ATOM 907 N N . HIS A 1 112 ? 6.436 20.358 -13.853 1.00 53.75 112 HIS A N 1
ATOM 908 C CA . HIS A 1 112 ? 5.501 21.365 -13.344 1.00 53.75 112 HIS A CA 1
ATOM 909 C C . HIS A 1 112 ? 4.160 20.727 -13.008 1.00 53.75 112 HIS A C 1
ATOM 911 O O . HIS A 1 112 ? 3.432 20.281 -13.894 1.00 53.75 112 HIS A O 1
ATOM 917 N N . PHE A 1 113 ? 3.831 20.690 -11.720 1.00 61.56 113 PHE A N 1
ATOM 918 C CA . PHE A 1 113 ? 2.521 20.263 -11.255 1.00 61.56 113 PHE A CA 1
ATOM 919 C C . PHE A 1 113 ? 1.925 21.361 -10.386 1.00 61.56 113 PHE A C 1
ATOM 921 O O . PHE A 1 113 ? 2.540 21.775 -9.407 1.00 61.56 113 PHE A O 1
ATOM 928 N N . LYS A 1 114 ? 0.736 21.834 -10.758 1.00 69.25 114 LYS A N 1
ATOM 929 C CA . LYS A 1 114 ? -0.139 22.535 -9.824 1.00 69.25 114 LYS A CA 1
ATOM 930 C C . LYS A 1 114 ? -0.813 21.467 -8.978 1.00 69.25 114 LYS A C 1
ATOM 932 O O . LYS A 1 114 ? -1.403 20.544 -9.537 1.00 69.25 114 LYS A O 1
ATOM 937 N N . GLU A 1 115 ? -0.684 21.580 -7.664 1.00 72.00 115 GLU A N 1
ATOM 938 C CA . GLU A 1 115 ? -1.505 20.809 -6.739 1.00 72.00 115 GLU A CA 1
ATOM 939 C C . GLU A 1 115 ? -2.973 21.074 -7.077 1.00 72.00 115 GLU A C 1
ATOM 941 O O . GLU A 1 115 ? -3.389 22.225 -7.222 1.00 72.00 115 GLU A O 1
ATOM 946 N N . THR A 1 116 ? -3.727 20.006 -7.320 1.00 84.94 116 THR A N 1
ATOM 947 C CA . THR A 1 116 ? -5.164 20.121 -7.567 1.00 84.94 116 THR A CA 1
ATOM 948 C C . THR A 1 116 ? -5.908 20.021 -6.240 1.00 84.94 116 THR A C 1
ATOM 950 O O . THR A 1 116 ? -5.442 19.340 -5.329 1.00 84.94 116 THR A O 1
ATOM 953 N N . ASP A 1 117 ? -7.100 20.612 -6.130 1.00 86.38 117 ASP A N 1
ATOM 954 C CA . ASP A 1 117 ? -7.928 20.492 -4.913 1.00 86.38 117 ASP A CA 1
ATOM 955 C C . ASP A 1 117 ? -8.178 19.022 -4.519 1.00 86.38 117 ASP A C 1
ATOM 957 O O . ASP A 1 117 ? -8.246 18.666 -3.343 1.00 86.38 117 ASP A O 1
ATOM 961 N N . ARG A 1 118 ? -8.230 18.129 -5.518 1.00 86.12 118 ARG A N 1
ATOM 962 C CA . ARG A 1 118 ? -8.340 16.676 -5.323 1.00 86.12 118 ARG A CA 1
ATOM 963 C C . ARG A 1 118 ? -7.099 16.054 -4.681 1.00 86.12 118 ARG A C 1
ATOM 965 O O . ARG A 1 118 ? -7.221 15.056 -3.973 1.00 86.12 118 ARG A O 1
ATOM 972 N N . ASP A 1 119 ? -5.910 16.585 -4.952 1.00 89.50 119 ASP A N 1
ATOM 973 C CA . ASP A 1 119 ? -4.668 16.111 -4.336 1.00 89.50 119 ASP A CA 1
ATOM 974 C C . ASP A 1 119 ? -4.602 16.547 -2.867 1.00 89.50 119 ASP A C 1
ATOM 976 O O . ASP A 1 119 ? -4.294 15.720 -2.002 1.00 89.50 119 ASP A O 1
ATOM 980 N N . ALA A 1 120 ? -5.005 17.789 -2.579 1.00 91.06 120 ALA A N 1
ATOM 981 C CA . ALA A 1 120 ? -5.111 18.307 -1.218 1.00 91.06 120 ALA A CA 1
ATOM 982 C C . ALA A 1 120 ? -6.086 17.474 -0.363 1.00 91.06 120 ALA A C 1
ATOM 984 O O . ALA A 1 120 ? -5.764 17.112 0.771 1.00 91.06 120 ALA A O 1
ATOM 985 N N . GLU A 1 121 ? -7.237 17.071 -0.919 1.00 92.75 121 GLU A N 1
ATOM 986 C CA . GLU A 1 121 ? -8.186 16.176 -0.239 1.00 92.75 121 GLU A CA 1
ATOM 987 C C . GLU A 1 121 ? -7.539 14.828 0.132 1.00 92.75 121 GLU A C 1
ATOM 989 O O . GLU A 1 121 ? -7.661 14.358 1.267 1.00 92.75 121 GLU A O 1
ATOM 994 N N . LYS A 1 122 ? -6.792 14.205 -0.791 1.00 93.06 122 LYS A N 1
ATOM 995 C CA . LYS A 1 122 ? -6.099 12.928 -0.526 1.00 93.06 122 LYS A CA 1
ATOM 996 C C . LYS A 1 122 ? -5.071 13.060 0.592 1.00 93.06 122 LYS A C 1
ATOM 998 O O . LYS A 1 122 ? -4.976 12.169 1.439 1.00 93.06 122 LYS A O 1
ATOM 1003 N N . ILE A 1 123 ? -4.318 14.159 0.604 1.00 94.44 123 ILE A N 1
ATOM 1004 C CA . ILE A 1 123 ? -3.323 14.455 1.641 1.00 94.44 123 ILE A CA 1
ATOM 1005 C C . ILE A 1 123 ? -4.003 14.692 2.998 1.00 94.44 123 ILE A C 1
ATOM 1007 O O . ILE A 1 123 ? -3.531 14.185 4.022 1.00 94.44 123 ILE A O 1
ATOM 1011 N N . ALA A 1 124 ? -5.134 15.401 3.019 1.00 95.94 124 ALA A N 1
ATOM 1012 C CA . ALA A 1 124 ? -5.909 15.644 4.233 1.00 95.94 124 ALA A CA 1
ATOM 1013 C C . ALA A 1 124 ? -6.437 14.334 4.840 1.00 95.94 124 ALA A C 1
ATOM 1015 O O . ALA A 1 124 ? -6.219 14.065 6.026 1.00 95.94 124 ALA A O 1
ATOM 1016 N N . VAL A 1 125 ? -7.043 13.469 4.019 1.00 96.56 125 VAL A N 1
ATOM 1017 C CA . VAL A 1 125 ? -7.533 12.150 4.453 1.00 96.56 125 VAL A CA 1
ATOM 1018 C C . VAL A 1 125 ? -6.381 11.260 4.928 1.00 96.56 125 VAL A C 1
ATOM 1020 O O . VAL A 1 125 ? -6.498 10.598 5.959 1.00 96.56 125 VAL A O 1
ATOM 1023 N N . TYR A 1 126 ? -5.240 11.265 4.232 1.00 97.19 126 TYR A N 1
ATOM 1024 C CA . TYR A 1 126 ? -4.043 10.540 4.671 1.00 97.19 126 TYR A CA 1
ATOM 1025 C C . TYR A 1 126 ? -3.559 11.021 6.046 1.00 97.19 126 TYR A C 1
ATOM 1027 O O . TYR A 1 126 ? -3.270 10.212 6.926 1.00 97.19 126 TYR A O 1
ATOM 1035 N N . SER A 1 127 ? -3.525 12.334 6.269 1.00 97.38 127 SER A N 1
ATOM 1036 C CA . SER A 1 127 ? -3.113 12.916 7.551 1.00 97.38 127 SER A CA 1
ATOM 1037 C C . SER A 1 127 ? -4.063 12.531 8.689 1.00 97.38 127 SER A C 1
ATOM 1039 O O . SER A 1 127 ? -3.616 12.215 9.792 1.00 97.38 127 SER A O 1
ATOM 1041 N N . GLN A 1 128 ? -5.373 12.499 8.424 1.00 98.00 128 GLN A N 1
ATOM 1042 C CA . GLN A 1 128 ? -6.372 11.997 9.370 1.00 98.00 128 GLN A CA 1
ATOM 1043 C C . GLN A 1 128 ? -6.166 10.507 9.677 1.00 98.00 128 GLN A C 1
ATOM 1045 O O . GLN A 1 128 ? -6.237 10.095 10.835 1.00 98.00 128 GLN A O 1
ATOM 1050 N N . TRP A 1 129 ? -5.858 9.704 8.659 1.00 98.25 129 TRP A N 1
ATOM 1051 C CA . TRP A 1 129 ? -5.551 8.285 8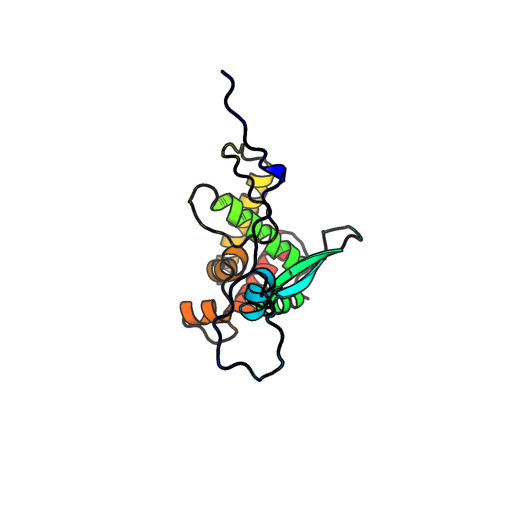.814 1.00 98.25 129 TRP A CA 1
ATOM 1052 C C . TRP A 1 129 ? -4.305 8.032 9.666 1.00 98.25 129 TRP A C 1
ATOM 1054 O O . TRP A 1 129 ? -4.347 7.181 10.554 1.00 98.25 129 TRP A O 1
ATOM 1064 N N . VAL A 1 130 ? -3.229 8.802 9.475 1.00 98.06 130 VAL A N 1
ATOM 1065 C CA . VAL A 1 130 ? -2.023 8.703 10.315 1.00 98.06 130 VAL A CA 1
ATOM 1066 C C . VAL A 1 130 ? -2.355 8.989 11.783 1.00 98.06 130 VAL A C 1
ATOM 1068 O O . VAL A 1 130 ? -1.907 8.251 12.665 1.00 98.06 130 VAL A O 1
ATOM 1071 N N . LYS A 1 131 ? -3.170 10.020 12.051 1.00 98.06 131 LYS A N 1
ATOM 1072 C CA . LYS A 1 131 ? -3.623 10.359 13.410 1.00 98.06 131 LYS A CA 1
ATOM 1073 C C . LYS A 1 131 ? -4.425 9.215 14.038 1.00 98.06 131 LYS A C 1
ATOM 1075 O O . LYS A 1 131 ? -4.043 8.748 15.107 1.00 98.06 131 LYS A O 1
ATOM 1080 N N . LYS A 1 132 ? -5.437 8.684 13.340 1.00 97.88 132 LYS A N 1
ATOM 1081 C CA . LYS A 1 132 ? -6.233 7.547 13.840 1.00 97.88 132 LYS A CA 1
ATOM 1082 C C . LYS A 1 132 ? -5.409 6.275 14.045 1.00 97.88 132 LYS A C 1
ATOM 1084 O O . LYS A 1 132 ? -5.600 5.578 15.035 1.00 97.88 132 LYS A O 1
ATOM 1089 N N . CYS A 1 133 ? -4.464 5.976 13.151 1.00 97.81 133 CYS A N 1
ATOM 1090 C CA . CYS A 1 133 ? -3.542 4.856 13.351 1.00 97.81 133 CYS A CA 1
ATOM 1091 C C . CYS A 1 133 ? -2.753 5.012 14.652 1.00 97.81 133 CYS A C 1
ATOM 1093 O O . CYS A 1 133 ? -2.611 4.049 15.397 1.00 97.81 133 CYS A O 1
ATOM 1095 N N . LYS A 1 134 ? -2.266 6.224 14.944 1.00 97.31 134 LYS A N 1
ATOM 1096 C CA . LYS A 1 134 ? -1.536 6.506 16.183 1.00 97.31 134 LYS A CA 1
ATOM 1097 C C . LYS A 1 134 ? -2.424 6.335 17.421 1.00 97.31 134 LYS A C 1
ATOM 1099 O O . LYS A 1 134 ? -1.974 5.733 18.386 1.00 97.31 134 LYS A O 1
ATOM 1104 N N . GLU A 1 135 ? -3.667 6.814 17.378 1.00 97.69 135 GLU A N 1
ATOM 1105 C CA . GLU A 1 135 ? -4.651 6.649 18.464 1.00 97.69 135 GLU A CA 1
ATOM 1106 C C . GLU A 1 135 ? -4.945 5.171 18.766 1.00 97.69 135 GLU A C 1
ATOM 1108 O O . GLU A 1 135 ? -5.096 4.793 19.923 1.00 97.69 135 GLU A O 1
ATOM 1113 N N . GLN A 1 136 ? -4.960 4.319 17.738 1.00 96.62 136 GLN A N 1
ATOM 1114 C CA . GLN A 1 136 ? -5.182 2.875 17.868 1.00 96.62 136 GLN A CA 1
ATOM 1115 C C . GLN A 1 136 ? -3.887 2.060 18.041 1.00 96.62 136 GLN A C 1
ATOM 1117 O O . GLN A 1 136 ? -3.901 0.842 17.876 1.00 96.62 136 GLN A O 1
ATOM 1122 N N . ASN A 1 137 ? -2.752 2.704 18.342 1.00 96.06 137 ASN A N 1
ATOM 1123 C CA . ASN A 1 137 ? -1.438 2.058 18.481 1.00 96.06 137 ASN A CA 1
ATOM 1124 C C . ASN A 1 137 ? -1.015 1.203 17.265 1.00 96.06 137 ASN A C 1
ATOM 1126 O O . ASN A 1 137 ? -0.273 0.230 17.391 1.00 96.06 137 ASN A O 1
ATOM 1130 N N . CYS A 1 138 ? -1.462 1.580 16.067 1.00 96.19 138 CYS A N 1
ATOM 1131 C CA . CYS A 1 138 ? -1.103 0.935 14.812 1.00 96.19 138 CYS A CA 1
ATOM 1132 C C . CYS A 1 138 ? 0.103 1.626 14.163 1.00 96.19 138 CYS A C 1
ATOM 1134 O O . CYS A 1 138 ? 0.194 2.856 14.061 1.00 96.19 138 CYS A O 1
ATOM 1136 N N . HIS A 1 139 ? 1.033 0.830 13.643 1.00 97.25 139 HIS A N 1
ATOM 1137 C CA . HIS A 1 139 ? 2.239 1.335 12.999 1.00 97.25 139 HIS A CA 1
ATOM 1138 C C . HIS A 1 139 ? 1.974 1.638 11.522 1.00 97.25 139 HIS A C 1
ATOM 1140 O O . HIS A 1 139 ? 2.304 0.846 10.638 1.00 97.25 139 HIS A O 1
ATOM 1146 N N . HIS A 1 140 ? 1.432 2.825 11.241 1.00 97.44 140 HIS A N 1
ATOM 1147 C CA . HIS A 1 140 ? 1.186 3.296 9.871 1.00 97.44 140 HIS A CA 1
ATOM 1148 C C . HIS A 1 140 ? 2.450 3.250 8.991 1.00 97.44 140 HIS A C 1
ATOM 1150 O O . HIS A 1 140 ? 2.379 2.876 7.824 1.00 97.44 140 HIS A O 1
ATOM 1156 N N . SER A 1 141 ? 3.633 3.539 9.550 1.00 97.19 141 SER A N 1
ATOM 1157 C CA . SER A 1 141 ? 4.896 3.449 8.805 1.00 97.19 141 SER A CA 1
ATOM 1158 C C . SER A 1 141 ? 5.215 2.024 8.340 1.00 97.19 141 SER A C 1
ATOM 1160 O O . SER A 1 141 ? 5.759 1.856 7.254 1.00 97.19 141 SER A O 1
ATOM 1162 N N . ALA A 1 142 ? 4.831 0.996 9.109 1.00 97.50 142 ALA A N 1
ATOM 1163 C CA . ALA A 1 142 ? 5.002 -0.404 8.716 1.00 97.50 142 ALA A CA 1
ATOM 1164 C C . ALA A 1 142 ? 4.052 -0.792 7.573 1.00 97.50 142 ALA A C 1
ATOM 1166 O O . ALA A 1 142 ? 4.423 -1.570 6.700 1.00 97.50 142 ALA A O 1
ATOM 1167 N N . ALA A 1 143 ? 2.843 -0.225 7.551 1.00 97.06 143 ALA A N 1
ATOM 1168 C CA . ALA A 1 143 ? 1.927 -0.394 6.428 1.00 97.06 143 ALA A CA 1
ATOM 1169 C C . ALA A 1 143 ? 2.479 0.277 5.156 1.00 97.06 143 ALA A C 1
ATOM 1171 O O . ALA A 1 143 ? 2.474 -0.333 4.090 1.00 97.06 143 ALA A O 1
ATOM 1172 N N . MET A 1 144 ? 3.036 1.489 5.268 1.00 96.50 144 MET A N 1
ATOM 1173 C CA . MET A 1 144 ? 3.625 2.203 4.126 1.00 96.50 144 MET A CA 1
ATOM 1174 C C . MET A 1 144 ? 4.895 1.538 3.581 1.00 96.50 144 MET A C 1
ATOM 1176 O O . MET A 1 144 ? 5.092 1.519 2.367 1.00 96.50 144 MET A O 1
ATOM 1180 N N . ASP A 1 145 ? 5.715 0.940 4.451 1.00 95.19 145 ASP A N 1
ATOM 1181 C CA . ASP A 1 145 ? 6.842 0.073 4.075 1.00 95.19 145 ASP A CA 1
ATOM 1182 C C . ASP A 1 145 ? 6.420 -1.019 3.074 1.00 95.19 145 ASP A C 1
ATOM 1184 O O . ASP A 1 145 ? 7.147 -1.304 2.121 1.00 95.19 145 ASP A O 1
ATOM 1188 N N . ILE A 1 146 ? 5.232 -1.596 3.262 1.00 94.62 146 ILE A N 1
ATOM 1189 C CA . ILE A 1 146 ? 4.685 -2.633 2.383 1.00 94.62 146 ILE A CA 1
ATOM 1190 C C . ILE A 1 146 ? 4.047 -2.004 1.142 1.00 94.62 146 ILE A C 1
ATOM 1192 O O . ILE A 1 146 ? 4.389 -2.368 0.021 1.00 94.62 146 ILE A O 1
ATOM 1196 N N . LEU A 1 147 ? 3.129 -1.053 1.334 1.00 93.06 147 LEU A N 1
ATOM 1197 C CA . LEU A 1 147 ? 2.282 -0.532 0.257 1.00 93.06 147 LEU A CA 1
ATOM 1198 C C . LEU A 1 147 ? 3.031 0.363 -0.736 1.00 93.06 147 LEU A C 1
ATOM 1200 O O . LEU A 1 147 ? 2.846 0.216 -1.938 1.00 93.06 147 LEU A O 1
ATOM 1204 N N . ALA A 1 148 ? 3.860 1.292 -0.251 1.00 90.75 148 ALA A N 1
ATOM 1205 C CA . ALA A 1 148 ? 4.528 2.281 -1.102 1.00 90.75 148 ALA A CA 1
ATOM 1206 C C . ALA A 1 148 ? 5.956 1.877 -1.488 1.00 90.75 148 ALA A C 1
ATOM 1208 O O . ALA A 1 148 ? 6.423 2.208 -2.578 1.00 90.75 148 ALA A O 1
ATOM 1209 N N . PHE A 1 149 ? 6.662 1.172 -0.603 1.00 88.81 149 PHE A N 1
ATOM 1210 C CA . PHE A 1 149 ? 8.053 0.777 -0.845 1.00 88.81 149 PHE A CA 1
ATOM 1211 C C . PHE A 1 149 ? 8.204 -0.683 -1.287 1.00 88.81 149 PHE A C 1
ATOM 1213 O O . PHE A 1 149 ? 9.317 -1.107 -1.599 1.00 88.81 149 PHE A O 1
ATOM 1220 N N . GLY A 1 150 ? 7.109 -1.450 -1.324 1.00 89.44 150 GLY A N 1
ATOM 1221 C CA . GLY A 1 150 ? 7.099 -2.812 -1.853 1.00 89.44 150 GLY A CA 1
ATOM 1222 C C . GLY A 1 150 ? 7.910 -3.804 -1.021 1.00 89.44 150 GLY A C 1
ATOM 1223 O O . GLY A 1 150 ? 8.388 -4.804 -1.561 1.00 89.44 150 GLY A O 1
ATOM 1224 N N . LYS A 1 151 ? 8.115 -3.532 0.277 1.00 92.44 151 LYS A N 1
ATOM 1225 C CA . LYS A 1 151 ? 8.762 -4.486 1.184 1.00 92.44 151 LYS A CA 1
ATOM 1226 C C . LYS A 1 151 ? 7.807 -5.634 1.486 1.00 92.44 151 LYS A C 1
ATOM 1228 O O . LYS A 1 151 ? 6.615 -5.438 1.720 1.00 92.44 151 LYS A O 1
ATOM 1233 N N . SER A 1 152 ? 8.340 -6.844 1.565 1.00 92.19 152 SER A N 1
ATOM 1234 C CA . SER A 1 152 ? 7.563 -7.996 2.014 1.00 92.19 152 SER A CA 1
ATOM 1235 C C . SER A 1 152 ? 7.227 -7.887 3.508 1.00 92.19 152 SER A C 1
ATOM 1237 O O . SER A 1 152 ? 8.007 -7.353 4.298 1.00 92.19 152 SER A O 1
ATOM 1239 N N . CYS A 1 153 ? 6.103 -8.476 3.938 1.00 94.69 153 CYS A N 1
ATOM 1240 C CA . CYS A 1 153 ? 5.740 -8.529 5.365 1.00 94.69 153 CYS A CA 1
ATOM 1241 C C . CYS A 1 153 ? 6.875 -9.109 6.228 1.00 94.69 153 CYS A C 1
ATOM 1243 O O . CYS A 1 153 ? 7.137 -8.615 7.318 1.00 94.69 153 CYS A O 1
ATOM 1245 N N . ARG A 1 154 ? 7.600 -10.111 5.709 1.00 94.31 154 ARG A N 1
ATOM 1246 C CA . ARG A 1 154 ? 8.733 -10.739 6.401 1.00 94.31 154 ARG A CA 1
ATOM 1247 C C . ARG A 1 154 ? 9.919 -9.788 6.577 1.00 94.31 154 ARG A C 1
ATOM 1249 O O . ARG A 1 154 ? 10.572 -9.820 7.617 1.00 94.31 154 ARG A O 1
ATOM 1256 N N . GLU A 1 155 ? 10.2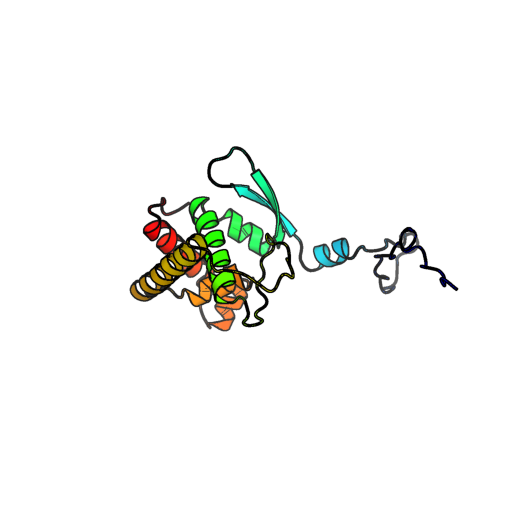23 -8.968 5.573 1.00 94.50 155 GLU A N 1
ATOM 1257 C CA . GLU A 1 155 ? 11.269 -7.943 5.685 1.00 94.50 155 GLU A CA 1
ATOM 1258 C C . GLU A 1 155 ? 10.894 -6.889 6.723 1.00 94.50 155 GLU A C 1
ATOM 1260 O O . GLU A 1 155 ? 11.747 -6.497 7.517 1.00 94.50 155 GLU A O 1
ATOM 1265 N N . VAL A 1 156 ? 9.623 -6.480 6.763 1.00 96.94 156 VAL A N 1
ATOM 1266 C CA . VAL A 1 156 ? 9.118 -5.518 7.752 1.00 96.94 156 VAL A CA 1
ATOM 1267 C C . VAL A 1 156 ? 9.147 -6.100 9.165 1.00 96.94 156 VAL A C 1
ATOM 1269 O O . VAL A 1 156 ? 9.668 -5.442 10.066 1.00 96.94 156 VAL A O 1
ATOM 1272 N N . ASP A 1 157 ? 8.683 -7.339 9.353 1.00 97.44 157 ASP A N 1
ATOM 1273 C CA . ASP A 1 157 ? 8.762 -8.059 10.632 1.00 97.44 157 ASP A CA 1
ATOM 1274 C C . ASP A 1 157 ? 10.212 -8.119 11.136 1.00 97.44 157 ASP A C 1
ATOM 1276 O O . ASP A 1 157 ? 10.497 -7.770 12.283 1.00 97.44 157 ASP A O 1
ATOM 1280 N N . ARG A 1 158 ? 11.160 -8.482 10.258 1.00 97.50 158 ARG A N 1
ATOM 1281 C CA . ARG A 1 158 ? 12.590 -8.546 10.592 1.00 97.50 158 ARG A CA 1
ATOM 1282 C C . ARG A 1 158 ? 13.168 -7.172 10.926 1.00 97.50 158 ARG A C 1
ATOM 1284 O O . ARG A 1 158 ? 13.884 -7.048 11.916 1.00 97.50 158 ARG A O 1
ATOM 1291 N N . ALA A 1 159 ? 12.878 -6.155 10.114 1.00 97.00 159 ALA A N 1
ATOM 1292 C CA . ALA A 1 159 ? 13.391 -4.800 10.309 1.00 97.00 159 ALA A CA 1
ATOM 1293 C C . ALA A 1 159 ? 12.911 -4.190 11.633 1.00 97.00 159 ALA A C 1
ATOM 1295 O O . ALA A 1 159 ? 13.657 -3.468 12.289 1.00 97.00 159 ALA A O 1
ATOM 1296 N N . ARG A 1 160 ? 11.682 -4.518 12.044 1.00 96.00 160 ARG A N 1
ATOM 1297 C CA . ARG A 1 160 ? 11.057 -4.014 13.274 1.00 96.00 160 ARG A CA 1
ATOM 1298 C C . ARG A 1 160 ? 11.223 -4.944 14.477 1.00 96.00 160 ARG A C 1
ATOM 1300 O O . ARG A 1 160 ? 10.788 -4.589 15.565 1.00 96.00 160 ARG A O 1
ATOM 1307 N N . LYS A 1 161 ? 11.895 -6.091 14.303 1.00 97.31 161 LYS A N 1
ATOM 1308 C CA . LYS A 1 161 ? 12.111 -7.124 15.333 1.00 97.31 161 LYS A CA 1
ATOM 1309 C C . LYS A 1 161 ? 10.796 -7.648 15.936 1.00 97.31 161 LYS A C 1
ATOM 1311 O O . LYS A 1 161 ? 10.720 -7.931 17.128 1.00 97.31 161 LYS A O 1
ATOM 1316 N N . CYS A 1 162 ? 9.764 -7.782 15.106 1.00 96.62 162 CYS A N 1
ATOM 1317 C CA . CYS A 1 162 ? 8.456 -8.301 15.499 1.00 96.62 162 CYS A CA 1
ATOM 1318 C C . CYS A 1 162 ? 8.325 -9.800 15.180 1.00 96.62 162 CYS A C 1
ATOM 1320 O O . CYS A 1 162 ? 9.094 -10.367 14.402 1.00 96.62 162 CYS A O 1
ATOM 1322 N N . ARG A 1 163 ? 7.325 -10.458 15.782 1.00 95.69 163 ARG A N 1
ATOM 1323 C CA . ARG A 1 163 ? 6.992 -11.858 15.478 1.00 95.69 163 ARG A CA 1
ATOM 1324 C C . ARG A 1 163 ? 6.483 -11.979 14.039 1.00 95.69 163 ARG A C 1
ATOM 1326 O O . ARG A 1 163 ? 5.729 -11.129 13.579 1.00 95.69 163 ARG A O 1
ATOM 1333 N N . ASN A 1 164 ? 6.838 -13.076 13.368 1.00 94.06 164 ASN A N 1
ATOM 1334 C CA . ASN A 1 164 ? 6.347 -13.385 12.024 1.00 94.06 164 ASN A CA 1
ATOM 1335 C C . ASN A 1 164 ? 4.817 -13.264 11.940 1.00 94.06 164 ASN A C 1
ATOM 1337 O O . ASN A 1 164 ? 4.102 -13.889 12.727 1.00 94.06 164 ASN A O 1
ATOM 1341 N N . GLY A 1 165 ? 4.336 -12.503 10.958 1.00 93.19 165 GLY A N 1
ATOM 1342 C CA . GLY A 1 165 ? 2.912 -12.269 10.715 1.00 93.19 165 GLY A CA 1
ATOM 1343 C C . GLY A 1 165 ? 2.371 -10.987 11.349 1.00 93.19 165 GLY A C 1
ATOM 1344 O O . GLY A 1 165 ? 1.267 -10.571 10.994 1.00 93.19 165 GLY A O 1
ATOM 1345 N N . TRP A 1 166 ? 3.144 -10.322 12.213 1.00 97.75 166 TRP A N 1
ATOM 1346 C CA . TRP A 1 166 ? 2.751 -9.055 12.827 1.00 97.75 166 TRP A CA 1
ATOM 1347 C C . TRP A 1 166 ? 2.487 -7.969 11.777 1.00 97.75 166 TRP A C 1
ATOM 1349 O O . TRP A 1 166 ? 1.434 -7.337 11.808 1.00 97.75 166 TRP A O 1
ATOM 1359 N N . ALA A 1 167 ? 3.380 -7.800 10.797 1.00 97.44 167 ALA A N 1
ATOM 1360 C CA . ALA A 1 167 ? 3.257 -6.763 9.776 1.00 97.44 167 ALA A CA 1
ATOM 1361 C C . ALA A 1 167 ? 1.999 -6.943 8.918 1.00 97.44 167 ALA A C 1
ATOM 1363 O O . ALA A 1 167 ? 1.368 -5.958 8.541 1.00 97.44 167 ALA A O 1
ATOM 1364 N N . ARG A 1 168 ? 1.597 -8.195 8.658 1.00 96.00 168 ARG A N 1
ATOM 1365 C CA . ARG A 1 168 ? 0.350 -8.507 7.948 1.00 96.00 168 ARG A CA 1
ATOM 1366 C C . ARG A 1 168 ? -0.875 -8.107 8.771 1.00 96.00 168 ARG A C 1
ATOM 1368 O O . ARG A 1 168 ? -1.773 -7.474 8.228 1.00 96.00 168 ARG A O 1
ATOM 1375 N N . GLY A 1 169 ? -0.902 -8.455 10.059 1.00 96.56 169 GLY A N 1
ATOM 1376 C CA . GLY A 1 169 ? -1.982 -8.052 10.965 1.00 96.56 169 GLY A CA 1
ATOM 1377 C C . GLY A 1 169 ? -2.089 -6.531 11.072 1.00 96.56 169 GLY A C 1
ATOM 1378 O O . GLY A 1 169 ? -3.145 -5.969 10.802 1.00 96.56 169 GLY A O 1
ATOM 1379 N N . ASN A 1 170 ? -0.964 -5.861 11.343 1.00 97.69 170 ASN A N 1
ATOM 1380 C CA . ASN A 1 170 ? -0.884 -4.402 11.407 1.00 97.69 170 ASN A CA 1
ATOM 1381 C C . ASN A 1 170 ? -1.337 -3.738 10.096 1.00 97.69 170 ASN A C 1
ATOM 1383 O O . ASN A 1 170 ? -2.039 -2.73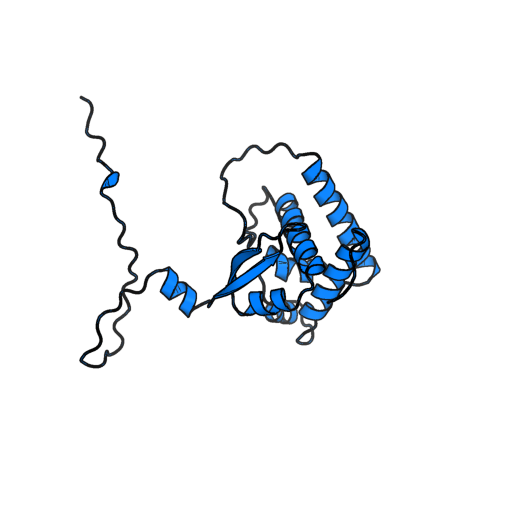4 10.136 1.00 97.69 170 ASN A O 1
ATOM 1387 N N . LEU A 1 171 ? -0.960 -4.290 8.935 1.00 97.44 171 LEU A N 1
ATOM 1388 C CA . LEU A 1 171 ? -1.399 -3.780 7.635 1.00 97.44 171 LEU A CA 1
ATOM 1389 C C . LEU A 1 171 ? -2.924 -3.818 7.498 1.00 97.44 171 LEU A C 1
ATOM 1391 O O . LEU A 1 171 ? -3.507 -2.801 7.133 1.00 97.44 171 LEU A O 1
ATOM 1395 N N . PHE A 1 172 ? -3.569 -4.949 7.797 1.00 97.00 172 PHE A N 1
ATOM 1396 C CA . PHE A 1 172 ? -5.026 -5.046 7.693 1.00 97.00 172 PHE A CA 1
ATOM 1397 C C . PHE A 1 172 ? -5.731 -4.092 8.651 1.00 97.00 172 PHE A C 1
ATOM 1399 O O . PHE A 1 172 ? -6.599 -3.345 8.212 1.00 97.00 172 PHE A O 1
ATOM 1406 N N . THR A 1 173 ? -5.285 -4.010 9.907 1.00 97.31 173 THR A N 1
ATOM 1407 C CA . THR A 1 173 ? -5.837 -3.044 10.866 1.00 97.31 173 THR A CA 1
ATOM 1408 C C . THR A 1 173 ? -5.682 -1.606 10.363 1.00 97.31 173 THR A C 1
ATOM 1410 O O . THR A 1 173 ? -6.631 -0.828 10.394 1.00 97.31 173 THR A O 1
ATOM 1413 N N . CYS A 1 174 ? -4.521 -1.247 9.809 1.00 97.81 174 CYS A N 1
ATOM 1414 C CA . CYS A 1 174 ? -4.311 0.063 9.195 1.00 97.81 174 CYS A CA 1
ATOM 1415 C C . CYS A 1 174 ? -5.256 0.333 8.009 1.00 97.81 174 CYS A C 1
ATOM 1417 O O . CYS A 1 174 ? -5.740 1.458 7.864 1.00 97.81 174 CYS A O 1
ATOM 1419 N N . LEU A 1 175 ? -5.516 -0.660 7.155 1.00 97.50 175 LEU A N 1
ATOM 1420 C CA . LEU A 1 175 ? -6.442 -0.525 6.025 1.00 97.50 175 LEU A CA 1
ATOM 1421 C C . LEU A 1 175 ? -7.896 -0.398 6.495 1.00 97.50 175 LEU A C 1
ATOM 1423 O O . LEU A 1 175 ? -8.640 0.418 5.951 1.00 97.50 175 LEU A O 1
ATOM 1427 N N . ASP A 1 176 ? -8.282 -1.126 7.540 1.00 97.44 176 ASP A N 1
ATOM 1428 C CA . ASP A 1 176 ? -9.610 -1.041 8.149 1.00 97.44 176 ASP A CA 1
ATOM 1429 C C . ASP A 1 176 ? -9.867 0.344 8.754 1.00 97.44 176 ASP A C 1
ATOM 1431 O O . ASP A 1 176 ? -10.939 0.915 8.554 1.00 97.44 176 ASP A O 1
ATOM 1435 N N . ILE A 1 177 ? -8.864 0.948 9.401 1.00 97.75 177 ILE A N 1
ATOM 1436 C CA . ILE A 1 177 ? -8.939 2.336 9.890 1.00 97.75 177 ILE A CA 1
ATOM 1437 C C . ILE A 1 177 ? -9.192 3.310 8.734 1.00 97.75 177 ILE A C 1
ATOM 1439 O O . ILE A 1 177 ? -9.979 4.250 8.867 1.00 97.75 177 ILE A O 1
ATOM 1443 N N . TYR A 1 178 ? -8.545 3.103 7.584 1.00 97.50 178 TYR A N 1
ATOM 1444 C CA . TYR A 1 178 ? -8.795 3.935 6.408 1.00 97.50 178 TYR A CA 1
ATOM 1445 C C . TYR A 1 178 ? -10.225 3.750 5.888 1.00 97.50 178 TYR A C 1
ATOM 1447 O O . TYR A 1 178 ? -10.912 4.735 5.615 1.00 97.50 178 TYR A O 1
ATOM 1455 N N . CYS A 1 179 ? -10.700 2.503 5.809 1.00 96.69 179 CYS A N 1
ATOM 1456 C CA . CYS A 1 179 ? -12.074 2.191 5.416 1.00 96.69 179 CYS A CA 1
ATOM 1457 C C . CYS A 1 179 ? -13.087 2.875 6.347 1.00 96.69 179 CYS A C 1
ATOM 1459 O O . CYS A 1 179 ? -14.010 3.522 5.860 1.00 96.69 179 CYS A O 1
ATOM 1461 N N . GLN A 1 180 ? -12.855 2.855 7.664 1.00 96.62 180 GLN A N 1
ATOM 1462 C CA . GLN A 1 180 ? -13.685 3.559 8.649 1.00 96.62 180 GLN A CA 1
ATOM 1463 C C . GLN A 1 180 ? -13.754 5.069 8.402 1.00 96.62 180 GLN A C 1
ATOM 1465 O O . GLN A 1 180 ? -14.826 5.657 8.496 1.00 96.62 180 GLN A O 1
ATOM 1470 N N . ILE A 1 181 ? -12.627 5.715 8.080 1.00 96.19 181 ILE A N 1
ATOM 1471 C CA . ILE A 1 181 ? -12.599 7.156 7.771 1.00 96.19 181 ILE A CA 1
ATOM 1472 C C . ILE A 1 181 ? -13.423 7.465 6.517 1.00 96.19 181 ILE A C 1
ATOM 1474 O O . ILE A 1 181 ? -14.094 8.491 6.463 1.00 96.19 181 ILE A O 1
ATOM 1478 N N . ARG A 1 182 ? -13.39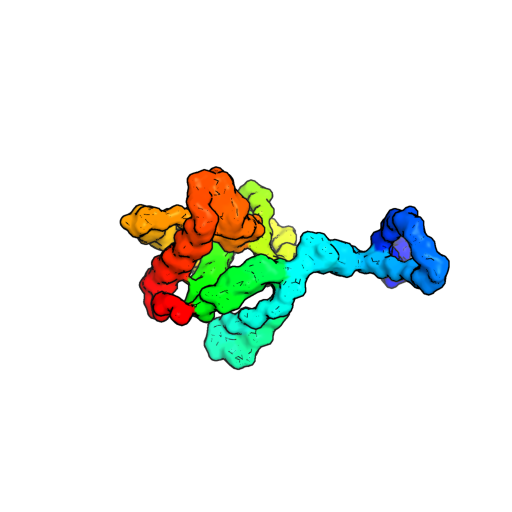5 6.575 5.520 1.00 94.81 182 ARG A N 1
ATOM 1479 C CA . ARG A 1 182 ? -14.149 6.720 4.266 1.00 94.81 182 ARG A CA 1
ATOM 1480 C C . ARG A 1 182 ? -15.616 6.290 4.369 1.00 94.81 182 ARG A C 1
ATOM 1482 O O . ARG A 1 182 ? -16.347 6.478 3.400 1.00 94.81 182 ARG A O 1
ATOM 1489 N N . GLY A 1 183 ? -16.035 5.699 5.490 1.00 94.62 183 GLY A N 1
ATOM 1490 C CA . GLY A 1 183 ? -17.364 5.100 5.640 1.00 94.62 183 GLY A CA 1
ATOM 1491 C C . GLY A 1 183 ? -17.559 3.821 4.816 1.00 94.62 183 GLY A C 1
ATOM 1492 O O . GLY A 1 183 ? -18.679 3.503 4.429 1.00 94.62 183 GLY A O 1
ATOM 1493 N N . TRP A 1 184 ? -16.479 3.107 4.494 1.00 94.00 184 TRP A N 1
ATOM 1494 C CA . TRP A 1 184 ? -16.537 1.832 3.779 1.00 94.00 184 TRP A CA 1
ATOM 1495 C C . TRP A 1 184 ? -16.707 0.651 4.745 1.00 94.00 184 TRP A C 1
ATOM 1497 O O . TRP A 1 184 ? -16.250 0.736 5.889 1.00 94.00 184 TRP A O 1
ATOM 1507 N N . PRO A 1 185 ? -17.312 -0.464 4.294 1.00 91.81 185 PRO A N 1
ATOM 1508 C CA . PRO A 1 185 ? -17.381 -1.691 5.078 1.00 91.81 185 PRO A CA 1
ATOM 1509 C C . PRO A 1 185 ? -15.992 -2.173 5.509 1.00 91.81 185 PRO A C 1
ATOM 1511 O O . PRO A 1 185 ? -15.041 -2.156 4.723 1.00 91.81 185 PRO A O 1
ATOM 1514 N N . ILE A 1 186 ? -15.895 -2.598 6.767 1.00 89.81 186 ILE A N 1
ATOM 1515 C CA . ILE A 1 186 ? -14.688 -3.180 7.357 1.00 89.81 186 ILE A CA 1
ATOM 1516 C C . ILE A 1 186 ? -14.709 -4.688 7.097 1.00 89.81 186 ILE A C 1
ATOM 1518 O O . ILE A 1 186 ? -15.760 -5.314 7.233 1.00 89.81 186 ILE A O 1
ATOM 1522 N N . GLY A 1 187 ? -13.549 -5.265 6.792 1.00 71.38 187 GLY A N 1
ATOM 1523 C CA . GLY A 1 187 ? -13.387 -6.711 6.666 1.00 71.38 187 GLY A CA 1
ATOM 1524 C C . GLY A 1 187 ? -13.474 -7.253 5.239 1.00 71.38 187 GLY A C 1
ATOM 1525 O O . GLY A 1 187 ? -13.868 -6.560 4.294 1.00 71.38 187 GLY A O 1
ATOM 1526 N N . ALA A 1 188 ? -13.023 -8.502 5.122 1.00 52.53 188 ALA A N 1
ATOM 1527 C CA . ALA A 1 188 ? -13.234 -9.425 4.012 1.00 52.53 188 ALA A CA 1
ATOM 1528 C C . ALA A 1 188 ? -14.220 -10.505 4.466 1.00 52.53 188 ALA A C 1
ATOM 1530 O O . ALA A 1 188 ? -14.162 -10.856 5.669 1.00 52.53 188 ALA A O 1
#

Secondary structure (DSSP, 8-state):
-------GGG------B------PPTT----PBPHHHHHHHHS-EEEEEEE-TTSS-EEEEEEEHHHHHHHHTS-HHHHHHHHHHHHHHHHHHTTTT-----TT---------PPPHHHHHHHHHHHHHHHHHHHTT--HHHHHHHHTT---HHHHHHHHTPPTTHHHHHHHHHHHHHHHHHTPPP--

Sequence (188 aa):
MTEGFEDWTEWKPDWTIPVKEKKRRKGQEKRCQTPHDFQEKLSPTLPVRQNLGGGRSTVQHRRRIVDARLWDAMSPFQQNAAMALEQACYLLSRGLGYRISAPHKLNTGKTHFKETDRDAEKIAVYSQWVKKCKEQNCHHSAAMDILAFGKSCREVDRARKCRNGWARGNLFTCLDIYCQIRGWPIGA

Radius of gyration: 21.67 Å; chains: 1; bounding box: 46×55×65 Å

Foldseek 3Di:
DPPDPPDCPPDDDPQFDQDDDDPDDPPDDRPRQGPVNVCCVVFNWDWAWQDDPPDPDTDTDIDGPLVRVLLVQDDNLLNVLLVLLLLLVCLVCPPVPDDWPDRPDDPPVDDDDDQDPVSVVSVVLNVVLVVVCVVVVADVVLLCCCRTVVDGLVRSCVVVVHDPCPSSVSNLVSSQSSCVSVVHDRDD

pLDDT: mean 81.65, std 14.9, range [44.72, 98.25]